Protein AF-A0AAD5TWC6-F1 (afdb_monomer_lite)

pLDDT: mean 79.26, std 13.96, range [40.94, 95.19]

Radius of gyration: 29.67 Å; chains: 1; bounding box: 79×39×82 Å

Secondary structure (DSSP, 8-state):
-EEE--SS-TTSPPEEE--SSSS---GGG-HHHHT--TT-TTHHHHHHHHHHHHHHHHHHHHHHHT--HHHHHHHHHHTTSTT-EEEEEETTEEEEEEE------TTS---HHHHHHHHS----EEEEEEEEETTEEEEEEEEEES--HHHHTT--PPPP-TTS-HHHHHHHHHHHHHHHHHHHHHHHHHHHHHHHHHHHHHHT-SSEEEEEEEE-TTT--EEEEEEEEE---TT--S---PPP--GGGEEEEEEEEE--

Organism: NCBI:txid447962

Structure (mmCIF, N/CA/C/O backbone):
data_AF-A0AAD5TWC6-F1
#
_entry.id   AF-A0AAD5TWC6-F1
#
loop_
_atom_site.group_PDB
_atom_site.id
_atom_site.type_symbol
_atom_site.label_atom_id
_atom_site.label_alt_id
_atom_site.label_comp_id
_atom_site.label_asym_id
_atom_site.label_entity_id
_atom_site.label_seq_id
_atom_site.pdbx_PDB_ins_code
_atom_site.Cartn_x
_atom_site.Cartn_y
_atom_site.Cartn_z
_atom_site.occupancy
_atom_site.B_iso_or_equiv
_atom_site.auth_seq_id
_atom_site.auth_comp_id
_atom_site.auth_asym_id
_atom_site.auth_atom_id
_atom_site.pdbx_PDB_model_num
ATOM 1 N N . VAL A 1 1 ? -20.581 0.605 3.105 1.00 79.19 1 VAL A N 1
ATOM 2 C CA . VAL A 1 1 ? -21.292 1.904 3.106 1.00 79.19 1 VAL A CA 1
ATOM 3 C C . VAL A 1 1 ? -22.059 1.987 1.806 1.00 79.19 1 VAL A C 1
ATOM 5 O O . VAL A 1 1 ? -21.451 1.756 0.769 1.00 79.19 1 VAL A O 1
ATOM 8 N N . HIS A 1 2 ? -23.359 2.248 1.869 1.00 85.19 2 HIS A N 1
ATOM 9 C CA . HIS A 1 2 ? -24.206 2.517 0.707 1.00 85.19 2 HIS A CA 1
ATOM 10 C C . HIS A 1 2 ? -24.504 4.012 0.672 1.00 85.19 2 HIS A C 1
ATOM 12 O O . HIS A 1 2 ? -24.784 4.600 1.717 1.00 85.19 2 HIS A O 1
ATOM 18 N N . VAL A 1 3 ? -24.395 4.612 -0.508 1.00 89.44 3 VAL A N 1
ATOM 19 C CA . VAL A 1 3 ? -24.609 6.044 -0.737 1.00 89.44 3 VAL A CA 1
ATOM 20 C C . VAL A 1 3 ? -25.678 6.165 -1.811 1.00 89.44 3 VAL A C 1
ATOM 22 O O . VAL A 1 3 ? -25.464 5.696 -2.928 1.00 89.44 3 VAL A O 1
ATOM 25 N N . ASN A 1 4 ? -26.808 6.773 -1.470 1.00 90.50 4 ASN A N 1
ATOM 26 C CA . ASN A 1 4 ? -27.926 6.964 -2.382 1.00 90.50 4 ASN A CA 1
ATOM 27 C C . ASN A 1 4 ? -28.100 8.455 -2.652 1.00 90.50 4 ASN A C 1
ATOM 29 O O . ASN A 1 4 ? -28.252 9.242 -1.723 1.00 90.50 4 ASN A O 1
ATOM 33 N N . PHE A 1 5 ? -28.076 8.828 -3.926 1.00 92.00 5 PHE A N 1
ATOM 34 C CA . PHE A 1 5 ? -28.436 10.168 -4.373 1.00 92.00 5 PHE A CA 1
ATOM 35 C C . PHE A 1 5 ? -29.844 10.138 -4.947 1.00 92.00 5 PHE A C 1
ATOM 37 O O . PHE A 1 5 ? -30.212 9.167 -5.614 1.00 92.00 5 PHE A O 1
ATOM 44 N N . ASP A 1 6 ? -30.589 11.215 -4.729 1.00 91.19 6 ASP A N 1
ATOM 45 C CA . ASP A 1 6 ? -31.787 11.476 -5.509 1.00 91.19 6 ASP A CA 1
ATOM 46 C C . ASP A 1 6 ? -31.374 12.077 -6.859 1.00 91.19 6 ASP A C 1
ATOM 48 O O . ASP A 1 6 ? -30.645 13.069 -6.920 1.00 91.19 6 ASP A O 1
ATOM 52 N N . SER A 1 7 ? -31.782 11.435 -7.953 1.00 88.62 7 SER A N 1
ATOM 53 C CA . SER A 1 7 ? -31.475 11.915 -9.301 1.00 88.62 7 SER A CA 1
ATOM 54 C C . SER A 1 7 ? -32.290 13.140 -9.691 1.00 88.62 7 SER A C 1
ATOM 56 O O . SER A 1 7 ? -31.846 13.896 -10.556 1.00 88.62 7 SER A O 1
ATOM 58 N N . ASP A 1 8 ? -33.465 13.313 -9.087 1.00 91.62 8 ASP A N 1
ATOM 59 C CA . ASP A 1 8 ? -34.364 14.422 -9.397 1.00 91.62 8 ASP A CA 1
ATOM 60 C C . ASP A 1 8 ? -33.940 15.706 -8.658 1.00 91.62 8 ASP A C 1
ATOM 62 O O . ASP A 1 8 ? -34.231 16.806 -9.124 1.00 91.62 8 ASP A O 1
ATOM 66 N N . ASP A 1 9 ? -33.151 15.559 -7.587 1.00 91.19 9 ASP A N 1
ATOM 67 C CA . ASP A 1 9 ? -32.768 16.612 -6.644 1.00 91.19 9 ASP A CA 1
ATOM 68 C C . ASP A 1 9 ? -31.244 16.584 -6.323 1.00 91.19 9 ASP A C 1
ATOM 70 O O . ASP A 1 9 ? -30.827 16.392 -5.176 1.00 91.19 9 ASP A O 1
ATOM 74 N N . PRO A 1 10 ? -30.355 16.806 -7.319 1.00 85.69 10 PRO A N 1
ATOM 75 C CA . PRO A 1 10 ? -28.902 16.595 -7.193 1.00 85.69 10 PRO A CA 1
ATOM 76 C C . PRO A 1 10 ? -28.177 17.597 -6.276 1.00 85.69 10 PRO A C 1
ATOM 78 O O . PRO A 1 10 ? -26.993 17.434 -5.974 1.00 85.69 10 PRO A O 1
ATOM 81 N N . GLU A 1 11 ? -28.856 18.666 -5.866 1.00 91.00 11 GLU A N 1
ATOM 82 C CA . GLU A 1 11 ? -28.315 19.690 -4.970 1.00 91.00 11 GLU A CA 1
ATOM 83 C C . GLU A 1 11 ? -28.327 19.274 -3.492 1.00 91.00 11 GLU A C 1
ATOM 85 O O . GLU A 1 11 ? -27.572 19.835 -2.693 1.00 91.00 11 GLU A O 1
ATOM 90 N N . TYR A 1 12 ? -29.126 18.265 -3.137 1.00 91.81 12 TYR A N 1
ATOM 91 C CA . TYR A 1 12 ? -29.253 17.766 -1.773 1.00 91.81 12 TYR A CA 1
ATOM 92 C C . TYR A 1 12 ? -28.161 16.738 -1.420 1.00 91.81 12 TYR A C 1
ATOM 94 O O . TYR A 1 12 ? -27.601 16.080 -2.303 1.00 91.81 12 TYR A O 1
ATOM 102 N N . PRO A 1 13 ? -27.807 16.606 -0.126 1.00 92.69 13 PRO A N 1
ATOM 103 C CA . PRO A 1 13 ? -26.858 15.593 0.319 1.00 92.69 13 PRO A CA 1
ATOM 104 C C . PRO A 1 13 ? -27.379 14.173 0.068 1.00 92.69 13 PRO A C 1
ATOM 106 O O . PRO A 1 13 ? -28.587 13.947 0.129 1.00 92.69 13 PRO A O 1
ATOM 109 N N . PRO A 1 14 ? -26.481 13.195 -0.143 1.00 92.44 14 PRO A N 1
ATOM 110 C CA . PRO A 1 14 ? -26.882 11.805 -0.277 1.00 92.44 14 PRO A CA 1
ATOM 111 C C . PRO A 1 14 ? -27.341 11.211 1.055 1.00 92.44 14 PRO A C 1
ATOM 113 O O . PRO A 1 14 ? -26.823 11.548 2.124 1.00 92.44 14 PRO A O 1
ATOM 116 N N . ASP A 1 15 ? -28.205 10.205 0.967 1.00 90.00 15 ASP A N 1
ATOM 117 C CA . ASP A 1 15 ? -28.469 9.294 2.072 1.00 90.00 15 ASP A CA 1
ATOM 118 C C . ASP A 1 15 ? -27.298 8.321 2.230 1.00 90.00 15 ASP A C 1
ATOM 120 O O . ASP A 1 15 ? -26.914 7.611 1.294 1.00 90.00 15 ASP A O 1
ATOM 124 N N . ILE A 1 16 ? -26.739 8.254 3.440 1.00 87.69 16 ILE A N 1
ATOM 125 C CA . ILE A 1 16 ? -25.606 7.380 3.749 1.00 87.69 16 ILE A CA 1
ATOM 126 C C . ILE A 1 16 ? -26.031 6.306 4.738 1.00 87.69 16 ILE A C 1
ATOM 128 O O . ILE A 1 16 ? -26.322 6.570 5.903 1.00 87.69 16 ILE A O 1
ATOM 132 N N . CYS A 1 17 ? -25.999 5.060 4.278 1.00 83.69 17 CYS A N 1
ATOM 133 C CA . CYS A 1 17 ? -26.273 3.885 5.090 1.00 83.69 17 CYS A CA 1
ATOM 134 C C . CYS A 1 17 ? -24.970 3.139 5.392 1.00 83.69 17 CYS A C 1
ATOM 136 O O . CYS A 1 17 ? -24.297 2.626 4.491 1.00 83.69 17 CYS A O 1
ATOM 138 N N . VAL A 1 18 ? -24.613 3.034 6.674 1.00 78.56 18 VAL A N 1
ATOM 139 C CA . VAL A 1 18 ? -23.471 2.221 7.112 1.00 78.56 18 VAL A CA 1
ATOM 140 C C . VAL A 1 18 ? -23.970 0.930 7.746 1.00 78.56 18 VAL A C 1
ATOM 142 O O . VAL A 1 18 ? -24.769 0.948 8.677 1.00 78.56 18 VAL A O 1
ATOM 145 N N . GLU A 1 19 ? -23.536 -0.207 7.208 1.00 69.75 19 GLU A N 1
ATOM 146 C CA . GLU A 1 19 ? -23.969 -1.518 7.688 1.00 69.75 19 GLU A CA 1
ATOM 147 C C . GLU A 1 19 ? -23.270 -1.911 9.000 1.00 69.75 19 GLU A C 1
ATOM 149 O O . GLU A 1 19 ? -22.072 -1.691 9.149 1.00 69.75 19 GLU A O 1
ATOM 154 N N . LYS A 1 20 ? -24.064 -2.520 9.897 1.00 61.31 20 LYS A N 1
ATOM 155 C CA . LYS A 1 20 ? -23.805 -3.404 11.062 1.00 61.31 20 LYS A CA 1
ATOM 156 C C . LYS A 1 20 ? -22.676 -3.119 12.074 1.00 61.31 20 LYS A C 1
ATOM 158 O O . LYS A 1 20 ? -22.846 -3.550 13.212 1.00 61.31 20 LYS A O 1
ATOM 163 N N . ASP A 1 21 ? -21.623 -2.374 11.753 1.00 61.62 21 ASP A N 1
ATOM 164 C CA . ASP A 1 21 ? -20.410 -2.314 12.589 1.00 61.62 21 ASP A CA 1
ATOM 165 C C . ASP A 1 21 ? -20.088 -0.929 13.178 1.00 61.62 21 ASP A C 1
ATOM 167 O O . ASP A 1 21 ? -19.281 -0.839 14.102 1.00 61.62 21 ASP A O 1
ATOM 171 N N . LEU A 1 22 ? -20.741 0.144 12.717 1.00 63.84 22 LEU A N 1
ATOM 172 C CA . LEU A 1 22 ? -20.675 1.466 13.357 1.00 63.84 22 LEU A CA 1
ATOM 173 C C . LEU A 1 22 ? -21.862 1.618 14.293 1.00 63.84 22 LEU A C 1
ATOM 175 O O . LEU A 1 22 ? -23.006 1.668 13.835 1.00 63.84 22 LEU A O 1
ATOM 179 N N . LYS A 1 23 ? -21.608 1.660 15.607 1.00 61.41 23 LYS A N 1
ATOM 180 C CA . LYS A 1 23 ? -22.705 1.521 16.568 1.00 61.41 23 LYS A CA 1
ATOM 181 C C . LYS A 1 23 ? -23.702 2.667 16.496 1.00 61.41 23 LYS A C 1
ATOM 183 O O . LYS A 1 23 ? -24.870 2.354 16.615 1.00 61.41 23 LYS A O 1
ATOM 188 N N . TYR A 1 24 ? -23.306 3.910 16.225 1.00 59.03 24 TYR A N 1
ATOM 189 C CA . TYR A 1 24 ? -24.205 5.006 15.832 1.00 59.03 24 TYR A CA 1
ATOM 190 C C . TYR A 1 24 ? -23.363 6.151 15.243 1.00 59.03 24 TYR A C 1
ATOM 192 O O . TYR A 1 24 ? -22.521 6.713 15.939 1.00 59.03 24 TYR A O 1
ATOM 200 N N . LEU A 1 25 ? -23.599 6.538 13.986 1.00 69.94 25 LEU A N 1
ATOM 201 C CA . LEU 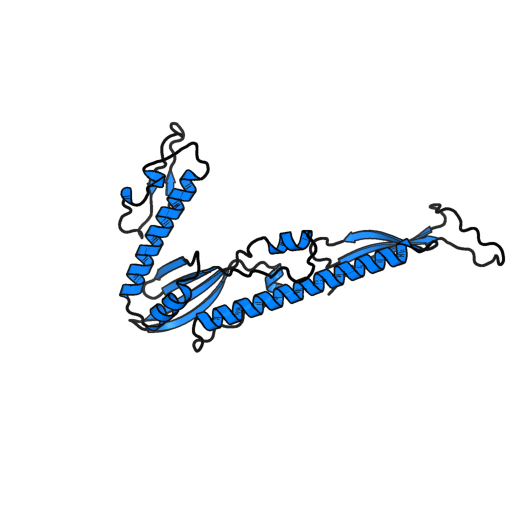A 1 25 ? -23.034 7.768 13.417 1.00 69.94 25 LEU A CA 1
ATOM 202 C C . LEU A 1 25 ? -23.924 8.953 13.806 1.00 69.94 25 LEU A C 1
ATOM 204 O O . LEU A 1 25 ? -25.079 9.029 13.397 1.00 69.94 25 LEU A O 1
ATOM 208 N N . ASN A 1 26 ? -23.395 9.879 14.606 1.00 75.81 26 ASN A N 1
ATOM 209 C CA . ASN A 1 26 ? -24.067 11.148 14.871 1.00 75.81 26 ASN A CA 1
ATOM 210 C C . ASN A 1 26 ? -23.754 12.128 13.734 1.00 75.81 26 ASN A C 1
ATOM 212 O O . ASN A 1 26 ? -22.582 12.354 13.438 1.00 75.81 26 ASN A O 1
ATOM 216 N N . ILE A 1 27 ? -24.780 12.744 13.141 1.00 77.88 27 ILE A N 1
ATOM 217 C CA . ILE A 1 27 ? -24.625 13.738 12.068 1.00 77.88 27 ILE A CA 1
ATOM 218 C C . ILE A 1 27 ? -23.754 14.935 12.481 1.00 77.88 27 ILE A C 1
ATOM 220 O O . ILE A 1 27 ? -23.077 15.519 11.645 1.00 77.88 27 ILE A O 1
ATOM 224 N N . LEU A 1 28 ? -23.693 15.261 13.777 1.00 83.69 28 LEU A N 1
ATOM 225 C CA . LEU A 1 28 ? -22.802 16.303 14.304 1.00 83.69 28 LEU A CA 1
ATOM 226 C C . LEU A 1 28 ? -21.313 15.972 14.122 1.00 83.69 28 LEU A C 1
ATOM 228 O O . LEU A 1 28 ? -20.487 16.879 14.111 1.00 83.69 28 LEU A O 1
ATOM 232 N N . ASN A 1 29 ? -20.975 14.690 13.967 1.00 83.38 29 ASN A N 1
ATOM 233 C CA . ASN A 1 29 ? -19.616 14.240 13.676 1.00 83.38 29 ASN A CA 1
ATOM 234 C C . ASN A 1 29 ? -19.312 14.244 12.167 1.00 83.38 29 ASN A C 1
ATOM 236 O O . ASN A 1 29 ? -18.191 13.921 11.789 1.00 83.38 29 ASN A O 1
ATOM 240 N N . LEU A 1 30 ? -20.291 14.592 11.322 1.00 89.81 30 LEU A N 1
ATOM 241 C CA . LEU A 1 30 ? -20.184 14.627 9.862 1.00 89.81 30 LEU A CA 1
ATOM 242 C C . LEU A 1 30 ? -20.414 16.056 9.336 1.00 89.81 30 LEU A C 1
ATOM 244 O O . LEU A 1 30 ? -21.425 16.320 8.674 1.00 89.81 30 LEU A O 1
ATOM 248 N N . PRO A 1 31 ? -19.530 17.022 9.652 1.00 92.94 31 PRO A N 1
ATOM 249 C CA . PRO A 1 31 ? -19.721 18.412 9.254 1.00 92.94 31 PRO A CA 1
ATOM 250 C C . PRO A 1 31 ? -19.802 18.583 7.734 1.00 92.94 31 PRO A C 1
ATOM 252 O O . PRO A 1 31 ? -20.541 19.455 7.280 1.00 92.94 31 PRO A O 1
ATOM 255 N N . SER A 1 32 ? -19.123 17.745 6.942 1.00 92.94 32 SER A N 1
ATOM 256 C CA . SER A 1 32 ? -19.222 17.809 5.478 1.00 92.94 32 SER A CA 1
ATOM 257 C C . SER A 1 32 ? -20.592 17.377 4.946 1.00 92.94 32 SER A C 1
ATOM 259 O O . SER A 1 32 ? -20.976 17.794 3.857 1.00 92.94 32 SER A O 1
ATOM 261 N N . LEU A 1 33 ? -21.338 16.564 5.702 1.00 91.88 33 LEU A N 1
ATOM 262 C CA . LEU A 1 33 ? -22.713 16.189 5.366 1.00 91.88 33 LEU A CA 1
ATOM 263 C C . LEU A 1 33 ? -23.706 17.242 5.877 1.00 91.88 33 LEU A C 1
ATOM 265 O O . LEU A 1 33 ? -24.668 17.565 5.189 1.00 91.88 33 LEU A O 1
ATOM 269 N N . LEU A 1 34 ? -23.455 17.804 7.066 1.00 91.94 34 LEU A N 1
ATOM 270 C CA . LEU A 1 34 ? -24.285 18.852 7.668 1.00 91.94 34 LEU A CA 1
ATOM 271 C C . LEU A 1 34 ? -24.256 20.158 6.858 1.00 91.94 34 LEU A C 1
ATOM 273 O O . LEU A 1 34 ? -25.284 20.813 6.703 1.00 91.94 34 LEU A O 1
ATOM 277 N N . TYR A 1 35 ? -23.082 20.529 6.347 1.00 93.12 35 TYR A N 1
ATOM 278 C CA . TYR A 1 35 ? -22.864 21.705 5.504 1.00 93.12 35 TYR A CA 1
ATOM 279 C C . TYR A 1 35 ? -22.569 21.277 4.066 1.00 93.12 35 TYR A C 1
ATOM 281 O O . TYR A 1 35 ? -21.547 21.654 3.490 1.00 93.12 35 TYR A O 1
ATOM 289 N N . TRP A 1 36 ? -23.447 20.435 3.522 1.00 94.19 36 TRP A N 1
ATOM 290 C CA . TRP A 1 36 ? -23.306 19.907 2.173 1.00 94.19 36 TRP A CA 1
ATOM 291 C C . TRP A 1 36 ? -23.199 21.028 1.134 1.00 94.19 36 TRP A C 1
ATOM 293 O O . TRP A 1 36 ? -24.008 21.955 1.113 1.00 94.19 36 TRP A O 1
ATOM 303 N N . ASP A 1 37 ? -22.197 20.917 0.264 1.00 93.81 37 ASP A N 1
ATOM 304 C CA . ASP A 1 37 ? -21.974 21.820 -0.863 1.00 93.81 37 ASP A CA 1
ATOM 305 C C . ASP A 1 37 ? -21.899 20.998 -2.149 1.00 93.81 37 ASP A C 1
ATOM 307 O O . ASP A 1 37 ? -20.867 20.400 -2.464 1.00 93.81 37 ASP A O 1
ATOM 311 N N . SER A 1 38 ? -23.002 20.980 -2.894 1.00 92.00 38 SER A N 1
ATOM 312 C CA . SER A 1 38 ? -23.127 20.257 -4.162 1.00 92.00 38 SER A CA 1
ATOM 313 C C . SER A 1 38 ? -22.196 20.785 -5.260 1.00 92.00 38 SER A C 1
ATOM 315 O O . SER A 1 38 ? -21.880 20.052 -6.196 1.00 92.00 38 SER A O 1
ATOM 317 N N . ASN A 1 39 ? -21.685 22.016 -5.137 1.00 93.12 39 ASN A N 1
ATOM 318 C CA . ASN A 1 39 ? -20.715 22.569 -6.087 1.00 93.12 39 ASN A CA 1
ATOM 319 C C . ASN A 1 39 ? -19.284 22.091 -5.811 1.00 93.12 39 ASN A C 1
ATOM 321 O O . ASN A 1 39 ? -18.394 22.253 -6.651 1.00 93.12 39 ASN A O 1
ATOM 325 N N . ASN A 1 40 ? -19.033 21.502 -4.640 1.00 92.50 40 ASN A N 1
ATOM 326 C CA . ASN A 1 40 ? -17.730 20.969 -4.288 1.00 92.50 40 ASN A CA 1
ATOM 327 C C . ASN A 1 40 ? -17.590 19.529 -4.785 1.00 92.50 40 ASN A C 1
ATOM 329 O O . ASN A 1 40 ? -18.135 18.595 -4.200 1.00 92.50 40 ASN A O 1
ATOM 333 N N . THR A 1 41 ? -16.755 19.322 -5.804 1.00 92.00 41 THR A N 1
ATOM 334 C CA . THR A 1 41 ? -16.501 17.993 -6.391 1.00 92.00 41 THR A CA 1
ATOM 335 C C . THR A 1 41 ? -15.961 16.968 -5.391 1.00 92.00 41 THR A C 1
ATOM 337 O O . THR A 1 41 ? -16.046 15.768 -5.633 1.00 92.00 41 THR A O 1
ATOM 340 N N . ASN A 1 42 ? -15.417 17.421 -4.257 1.00 93.50 42 ASN A N 1
ATOM 341 C CA . ASN A 1 42 ? -14.876 16.564 -3.207 1.00 93.50 42 ASN A CA 1
ATOM 342 C C . ASN A 1 42 ? -15.833 16.383 -2.017 1.00 93.50 42 ASN A C 1
ATOM 344 O O . ASN A 1 42 ? -15.447 15.715 -1.057 1.00 93.50 42 ASN A O 1
ATOM 348 N N . ALA A 1 43 ? -17.050 16.943 -2.042 1.00 91.81 43 ALA A N 1
ATOM 349 C CA . ALA A 1 43 ? -17.990 16.902 -0.915 1.00 91.81 43 ALA A CA 1
ATOM 350 C C . ALA A 1 43 ? -18.225 15.475 -0.399 1.00 91.81 43 ALA A C 1
ATOM 352 O O . ALA A 1 43 ? -17.991 15.200 0.777 1.00 91.81 43 ALA A O 1
ATOM 353 N N . LEU A 1 44 ? -18.562 14.538 -1.293 1.00 92.56 44 LEU A N 1
ATOM 354 C CA . LEU A 1 44 ? -18.774 13.138 -0.920 1.00 92.56 44 LEU A CA 1
ATOM 355 C C . LEU A 1 44 ? -17.517 12.505 -0.309 1.00 92.56 44 LEU A C 1
ATOM 357 O O . LEU A 1 44 ? -17.602 11.837 0.718 1.00 92.56 44 LEU A O 1
ATOM 361 N N . SER A 1 45 ? -16.344 12.725 -0.914 1.00 92.81 45 SER A N 1
ATOM 362 C CA . SER A 1 45 ? -15.092 12.155 -0.401 1.00 92.81 45 SER A CA 1
ATOM 363 C C . SER A 1 45 ? -14.798 12.611 1.028 1.00 92.81 45 SER A C 1
ATOM 365 O O . SER A 1 45 ? -14.438 11.783 1.858 1.00 92.81 45 SER A O 1
ATOM 367 N N . LYS A 1 46 ? -15.035 13.890 1.348 1.00 93.31 46 LYS A N 1
ATOM 368 C CA . LYS A 1 46 ? -14.859 14.419 2.705 1.00 93.31 46 LYS A CA 1
ATOM 369 C C . LYS A 1 46 ? -15.777 13.726 3.705 1.00 93.31 46 LYS A C 1
ATOM 371 O O . LYS A 1 46 ? -15.297 13.292 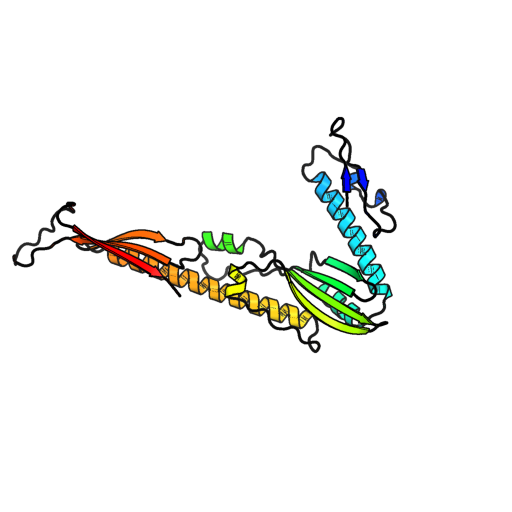4.745 1.00 93.31 46 LYS A O 1
ATOM 376 N N . VAL A 1 47 ? -17.055 13.542 3.362 1.00 92.44 47 VAL A N 1
ATOM 377 C CA . VAL A 1 47 ? -17.998 12.807 4.221 1.00 92.44 47 VAL A CA 1
ATOM 378 C C . VAL A 1 47 ? -17.531 11.368 4.452 1.00 92.44 47 VAL A C 1
ATOM 380 O O . VAL A 1 47 ? -17.548 10.877 5.578 1.00 92.44 47 VAL A O 1
ATOM 383 N N . LEU A 1 48 ? -17.070 10.680 3.405 1.00 91.19 48 LEU A N 1
ATOM 384 C CA . LEU A 1 48 ? -16.562 9.312 3.533 1.00 91.19 48 LEU A CA 1
ATOM 385 C C . LEU A 1 48 ? -15.280 9.237 4.379 1.00 91.19 48 LEU A C 1
ATOM 387 O O . LEU A 1 48 ? -15.123 8.282 5.141 1.00 91.19 48 LEU A O 1
ATOM 391 N N . PHE A 1 49 ? -14.391 10.232 4.291 1.00 90.31 49 PHE A N 1
ATOM 392 C CA . PHE A 1 49 ? -13.216 10.331 5.161 1.00 90.31 49 PHE A CA 1
ATOM 393 C C . PHE A 1 49 ? -13.602 10.580 6.622 1.00 90.31 49 PHE A C 1
ATOM 395 O O . PHE A 1 49 ? -13.076 9.904 7.498 1.00 90.31 49 PHE A O 1
ATOM 402 N N . GLU A 1 50 ? -14.575 11.451 6.892 1.00 90.81 50 GLU A N 1
ATOM 403 C CA . GLU A 1 50 ? -15.097 11.666 8.250 1.00 90.81 50 GLU A CA 1
ATOM 404 C C . GLU A 1 50 ? -15.685 10.371 8.836 1.00 90.81 50 GLU A C 1
ATOM 406 O O . GLU A 1 50 ? -15.374 9.996 9.967 1.00 90.81 50 GLU A O 1
ATOM 411 N N . ILE A 1 51 ? -16.477 9.630 8.051 1.00 89.44 51 ILE A N 1
ATOM 412 C CA . ILE A 1 51 ? -17.016 8.320 8.457 1.00 89.44 51 ILE A CA 1
ATOM 413 C C . ILE A 1 51 ? -15.885 7.328 8.750 1.00 89.44 51 ILE A C 1
ATOM 415 O O . ILE A 1 51 ? -15.938 6.613 9.755 1.00 89.44 51 ILE A O 1
ATOM 419 N N . LYS A 1 52 ? -14.863 7.280 7.887 1.00 87.38 52 LYS A N 1
ATOM 420 C CA . LYS A 1 52 ? -13.679 6.435 8.075 1.00 87.38 52 LYS A CA 1
ATOM 421 C C . LYS A 1 52 ? -12.956 6.787 9.376 1.00 87.38 52 LYS A C 1
ATOM 423 O O . LYS A 1 52 ? -12.634 5.878 10.136 1.00 87.38 52 LYS A O 1
ATOM 428 N N . ASP A 1 53 ? -12.742 8.067 9.661 1.00 86.88 53 ASP A N 1
ATOM 429 C CA . ASP A 1 53 ? -12.050 8.522 10.870 1.00 86.88 53 ASP A CA 1
ATOM 430 C C . ASP A 1 53 ? -12.827 8.160 12.140 1.00 86.88 53 A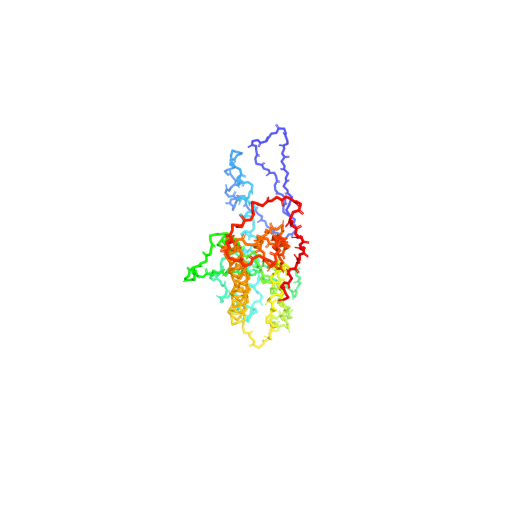SP A C 1
ATOM 432 O O . ASP A 1 53 ? -12.241 7.692 13.119 1.00 86.88 53 ASP A O 1
ATOM 436 N N . ILE A 1 54 ? -14.156 8.300 12.120 1.00 88.19 54 ILE A N 1
ATOM 437 C CA . ILE A 1 54 ? -15.019 7.881 13.233 1.00 88.19 54 ILE A CA 1
ATOM 438 C C . ILE A 1 54 ? -14.906 6.373 13.456 1.00 88.19 54 ILE A C 1
ATOM 440 O O . ILE A 1 54 ? -14.663 5.939 14.584 1.00 88.19 54 ILE A O 1
ATOM 444 N N . PHE A 1 55 ? -15.028 5.575 12.391 1.00 86.88 55 PHE A N 1
ATOM 445 C CA . PHE A 1 55 ? -14.841 4.126 12.466 1.00 86.88 55 PHE A CA 1
ATOM 446 C C . PHE A 1 55 ? -13.480 3.779 13.062 1.00 86.88 55 PHE A C 1
ATOM 448 O O . PHE A 1 55 ? -13.389 2.981 13.993 1.00 86.88 55 PHE A O 1
ATOM 455 N N . MET A 1 56 ? -12.430 4.444 12.590 1.00 86.81 56 MET A N 1
ATOM 456 C CA . MET A 1 56 ? -11.076 4.238 13.069 1.00 86.81 56 MET A CA 1
ATOM 457 C C . MET A 1 56 ? -10.915 4.522 14.565 1.00 86.81 56 MET A C 1
ATOM 459 O O . MET A 1 56 ? -10.278 3.750 15.287 1.00 86.81 56 MET A O 1
ATOM 463 N N . GLN A 1 57 ? -11.534 5.592 15.060 1.00 87.62 57 GLN A N 1
ATOM 464 C CA . GLN A 1 57 ? -11.535 5.918 16.484 1.00 87.62 57 GLN A CA 1
ATOM 465 C C . GLN A 1 57 ? -12.291 4.879 17.322 1.00 87.62 57 GLN A C 1
ATOM 467 O O . GLN A 1 57 ? -11.845 4.546 18.423 1.00 87.62 57 GLN A O 1
ATOM 472 N N . GLU A 1 58 ? -13.422 4.361 16.837 1.00 87.50 58 GLU A N 1
ATOM 473 C CA . GLU A 1 58 ? -14.166 3.298 17.526 1.00 87.50 58 GLU A CA 1
ATOM 474 C C . GLU A 1 58 ? -13.360 1.995 17.592 1.00 87.50 58 GLU A C 1
ATOM 476 O O . GLU A 1 58 ? -13.264 1.391 18.664 1.00 87.50 58 GLU A O 1
ATOM 481 N N . GLN A 1 59 ? -12.713 1.610 16.487 1.00 88.25 59 GLN A N 1
ATOM 482 C CA . GLN A 1 59 ? -11.824 0.447 16.431 1.00 88.25 59 GLN A CA 1
ATOM 483 C C . GLN A 1 59 ? -10.676 0.574 17.434 1.00 88.25 59 GLN A C 1
ATOM 485 O O . GLN A 1 59 ? -10.426 -0.348 18.210 1.00 88.25 59 GLN A O 1
ATOM 490 N N . MET A 1 60 ? -10.025 1.739 17.490 1.00 88.56 60 MET A N 1
ATOM 491 C CA . MET A 1 60 ? -8.947 1.990 18.445 1.00 88.56 60 MET A CA 1
ATOM 492 C C . MET A 1 60 ? -9.418 1.906 19.896 1.00 88.56 60 MET A C 1
ATOM 494 O O . MET A 1 60 ? -8.781 1.228 20.700 1.00 88.56 60 MET A O 1
ATOM 498 N N . LYS A 1 61 ? -10.561 2.517 20.235 1.00 88.62 61 LYS A N 1
ATOM 499 C CA . LYS A 1 61 ? -11.145 2.417 21.585 1.00 88.62 61 LYS A CA 1
ATOM 500 C C . LYS A 1 61 ? -11.427 0.966 21.970 1.00 88.62 61 LYS A C 1
ATOM 502 O O . LYS A 1 61 ? -11.112 0.557 23.088 1.00 88.62 61 LYS A O 1
ATOM 507 N N . PHE A 1 62 ? -12.002 0.190 21.052 1.00 88.75 62 PHE A N 1
ATOM 508 C CA . PHE A 1 62 ? -12.279 -1.222 21.281 1.00 88.75 62 PHE A CA 1
ATOM 509 C C . PHE A 1 62 ? -10.987 -2.020 21.494 1.00 88.75 62 PHE A C 1
ATOM 511 O O . PHE A 1 62 ? -10.866 -2.731 22.489 1.00 88.75 62 PHE A O 1
ATOM 518 N N . ILE A 1 63 ? -9.990 -1.856 20.625 1.00 90.56 63 ILE A N 1
ATOM 519 C CA . ILE A 1 63 ? -8.709 -2.568 20.713 1.00 90.56 63 ILE A CA 1
ATOM 520 C C . ILE A 1 63 ? -7.954 -2.215 21.997 1.00 90.56 63 ILE A C 1
ATOM 522 O O . ILE A 1 63 ? -7.408 -3.103 22.651 1.00 90.56 63 ILE A O 1
ATOM 526 N N . SER A 1 64 ? -7.963 -0.945 22.409 1.00 89.50 64 SER A N 1
ATOM 527 C CA . SER A 1 64 ? -7.408 -0.529 23.700 1.00 89.50 64 SER A CA 1
ATOM 528 C C . SER A 1 64 ? -8.102 -1.206 24.883 1.00 89.50 64 SER A C 1
ATOM 530 O O . SER A 1 64 ? -7.433 -1.547 25.854 1.00 89.50 64 SER A O 1
ATOM 532 N N . SER A 1 65 ? -9.408 -1.484 24.795 1.00 90.50 65 SER A N 1
ATOM 533 C CA . SER A 1 65 ? -10.143 -2.186 25.859 1.00 90.50 65 SER A CA 1
ATOM 534 C C . SER A 1 65 ? -9.782 -3.672 26.008 1.00 90.50 65 SER A C 1
ATOM 536 O O . SER A 1 65 ? -10.015 -4.244 27.072 1.00 90.50 65 SER A O 1
ATOM 538 N N . LEU A 1 66 ? -9.164 -4.288 24.989 1.00 90.31 66 LEU A N 1
ATOM 539 C CA . LEU A 1 66 ? -8.704 -5.683 25.042 1.00 90.31 66 LEU A CA 1
ATOM 540 C C . LEU A 1 66 ? -7.484 -5.879 25.961 1.00 90.31 66 LEU A C 1
ATOM 542 O O . LEU A 1 66 ? -7.152 -7.010 26.295 1.00 90.31 66 LEU A O 1
ATOM 546 N N . ASN A 1 67 ? -6.810 -4.797 26.377 1.00 89.19 67 ASN A N 1
ATOM 547 C CA . ASN A 1 67 ? -5.668 -4.823 27.305 1.00 89.19 67 ASN A CA 1
ATOM 548 C C . ASN A 1 67 ? -4.515 -5.767 26.893 1.00 89.19 67 ASN A C 1
ATOM 550 O O . ASN A 1 67 ? -3.825 -6.333 27.740 1.00 89.19 67 ASN A O 1
ATOM 554 N N . ILE A 1 68 ? -4.273 -5.919 25.588 1.00 91.94 68 ILE A N 1
ATOM 555 C CA . ILE A 1 68 ? -3.165 -6.720 25.048 1.00 91.94 68 ILE A CA 1
ATOM 556 C C . ILE A 1 68 ? -1.890 -5.864 25.016 1.00 91.94 68 ILE A C 1
ATOM 558 O O . ILE A 1 68 ? -1.687 -5.078 24.088 1.00 91.94 68 ILE A O 1
ATOM 562 N N . SER A 1 69 ? -1.019 -6.008 26.017 1.00 90.38 69 SER A N 1
ATOM 563 C CA . SER A 1 69 ? 0.146 -5.125 26.216 1.00 90.38 69 SER A CA 1
ATOM 564 C C . SER A 1 69 ? 1.099 -5.047 25.020 1.00 90.38 69 SER A C 1
ATOM 566 O O . SER A 1 69 ? 1.545 -3.957 24.672 1.00 90.38 69 SER A O 1
ATOM 568 N N . SER A 1 70 ? 1.402 -6.175 24.369 1.00 88.56 70 SER A N 1
ATOM 569 C CA . SER A 1 70 ? 2.315 -6.198 23.215 1.00 88.56 70 SER A CA 1
ATOM 570 C C . SER A 1 70 ? 1.747 -5.443 22.013 1.00 88.56 70 SER A C 1
ATOM 572 O O . SER A 1 70 ? 2.470 -4.716 21.343 1.00 88.56 70 SER A O 1
ATOM 574 N N . LEU A 1 71 ? 0.435 -5.542 21.787 1.00 91.56 71 LEU A N 1
ATOM 575 C CA . LEU A 1 71 ? -0.241 -4.790 20.736 1.00 91.56 71 LEU A CA 1
ATOM 576 C C . LEU A 1 71 ? -0.271 -3.291 21.049 1.00 91.56 71 LEU A C 1
ATOM 578 O O . LEU A 1 71 ? -0.025 -2.483 20.162 1.00 91.56 71 LEU A O 1
ATOM 582 N N . GLN A 1 72 ? -0.543 -2.903 22.300 1.00 91.44 72 GLN A N 1
ATOM 583 C CA . GLN A 1 72 ? -0.515 -1.487 22.693 1.00 91.44 72 GLN A CA 1
ATOM 584 C C . GLN A 1 72 ? 0.884 -0.882 22.535 1.00 91.44 72 GLN A C 1
ATOM 586 O O . GLN A 1 72 ? 1.009 0.273 22.128 1.00 91.44 72 GLN A O 1
ATOM 591 N N . PHE A 1 73 ? 1.931 -1.666 22.806 1.00 90.81 73 PHE A N 1
ATOM 592 C CA . PHE A 1 73 ? 3.306 -1.261 22.543 1.00 90.81 73 PHE A CA 1
ATOM 593 C C . PHE A 1 73 ? 3.533 -0.993 21.049 1.00 90.81 73 PHE A C 1
ATOM 595 O O . PHE A 1 73 ? 3.921 0.120 20.695 1.00 90.81 73 PHE A O 1
ATOM 602 N N . ASP A 1 74 ? 3.208 -1.946 20.171 1.00 91.38 74 ASP A N 1
ATOM 603 C CA . ASP A 1 74 ? 3.368 -1.772 18.720 1.00 91.38 74 ASP A CA 1
ATOM 604 C C . ASP A 1 74 ? 2.557 -0.576 18.189 1.00 91.38 74 ASP A C 1
ATOM 606 O O . ASP A 1 74 ? 3.084 0.251 17.443 1.00 91.38 74 ASP A O 1
ATOM 610 N N . LEU A 1 75 ? 1.304 -0.422 18.634 1.00 91.38 75 LEU A N 1
ATOM 611 C CA . LEU A 1 75 ? 0.439 0.708 18.275 1.00 91.38 75 LEU A CA 1
ATOM 612 C C . LEU A 1 75 ? 1.031 2.055 18.702 1.00 91.38 75 LEU A C 1
ATOM 614 O O . LEU A 1 75 ? 0.983 3.022 17.942 1.00 91.38 75 LEU A O 1
ATOM 618 N N . SER A 1 76 ? 1.618 2.124 19.900 1.00 91.19 76 SER A N 1
ATOM 619 C CA . SER A 1 76 ? 2.275 3.343 20.379 1.00 91.19 76 SER A CA 1
ATOM 620 C C . SER A 1 76 ? 3.471 3.726 19.505 1.00 91.19 76 SER A C 1
ATOM 622 O O . SER A 1 76 ? 3.659 4.910 19.215 1.00 91.19 76 SER A O 1
ATOM 624 N N . MET A 1 77 ? 4.214 2.734 19.003 1.00 89.12 77 MET A N 1
ATOM 625 C CA . MET A 1 77 ? 5.387 2.949 18.157 1.00 89.12 77 MET A CA 1
ATOM 626 C C . MET A 1 77 ? 5.017 3.440 16.761 1.00 89.12 77 MET A C 1
ATOM 628 O O . MET A 1 77 ? 5.733 4.270 16.212 1.00 89.12 77 MET A O 1
ATOM 632 N N . ILE A 1 78 ? 3.885 3.007 16.203 1.00 89.25 78 ILE A N 1
ATOM 633 C CA . ILE A 1 78 ? 3.432 3.442 14.870 1.00 89.25 78 ILE A CA 1
ATOM 634 C C . ILE A 1 78 ? 2.474 4.642 14.900 1.00 89.25 78 ILE A C 1
ATOM 636 O O . ILE A 1 78 ? 2.074 5.121 13.844 1.00 89.25 78 ILE A O 1
ATOM 640 N N . SER A 1 79 ? 2.129 5.168 16.080 1.00 87.19 79 SER A N 1
ATOM 641 C CA . SER A 1 79 ? 1.139 6.250 16.250 1.00 87.19 79 SER A CA 1
ATOM 642 C C . SER A 1 79 ? 1.471 7.561 15.522 1.00 87.19 79 SER A C 1
ATOM 644 O O . SER A 1 79 ? 0.575 8.338 15.205 1.00 87.19 79 SER A O 1
ATOM 646 N N . HIS A 1 80 ? 2.752 7.814 15.250 1.00 85.62 80 HIS A N 1
ATOM 647 C CA . HIS A 1 80 ? 3.220 8.999 14.530 1.00 85.62 80 HIS A CA 1
ATOM 648 C C . HIS A 1 80 ? 3.085 8.870 13.003 1.00 85.62 80 HIS A C 1
ATOM 650 O O . HIS A 1 80 ? 3.269 9.856 12.286 1.00 85.62 80 HIS A O 1
ATOM 656 N N . ARG A 1 81 ? 2.798 7.666 12.487 1.00 84.88 81 ARG A N 1
ATOM 657 C CA . ARG A 1 81 ? 2.620 7.429 11.053 1.00 84.88 81 ARG A CA 1
ATOM 658 C C . ARG A 1 81 ? 1.229 7.884 10.613 1.00 84.88 81 ARG A C 1
ATOM 660 O O . ARG A 1 81 ? 0.226 7.593 11.259 1.00 84.88 81 ARG A O 1
ATOM 667 N N . GLN A 1 82 ? 1.172 8.587 9.487 1.00 83.38 82 GLN A N 1
ATOM 668 C CA . GLN A 1 82 ? -0.088 9.030 8.891 1.00 83.38 82 GLN A CA 1
ATOM 669 C C . GLN A 1 82 ? -0.787 7.872 8.171 1.00 83.38 82 GLN A C 1
ATOM 671 O O . GLN A 1 82 ? -0.126 6.977 7.649 1.00 83.38 82 GLN A O 1
ATOM 676 N N . ASN A 1 83 ? -2.120 7.923 8.106 1.00 84.62 83 ASN A N 1
ATOM 677 C CA . ASN A 1 83 ? -2.955 7.002 7.324 1.00 84.62 83 ASN A CA 1
ATOM 678 C C . ASN A 1 83 ? -2.831 5.511 7.705 1.00 84.62 83 ASN A C 1
ATOM 680 O O . ASN A 1 83 ? -3.112 4.645 6.880 1.00 84.62 83 ASN A O 1
ATOM 684 N N . VAL A 1 84 ? -2.435 5.196 8.944 1.00 89.19 84 VAL A N 1
ATOM 685 C CA . VAL A 1 84 ? -2.515 3.826 9.472 1.00 89.19 84 VAL A CA 1
ATOM 686 C C . VAL A 1 84 ? -3.985 3.455 9.672 1.00 89.19 84 VAL A C 1
ATOM 688 O O . VAL A 1 84 ? -4.726 4.171 10.344 1.00 89.19 84 VAL A O 1
ATOM 691 N N . GLU A 1 85 ? -4.406 2.327 9.107 1.00 91.25 85 GLU A N 1
ATOM 692 C CA . GLU A 1 85 ? -5.771 1.813 9.247 1.00 91.25 85 GLU A CA 1
ATOM 693 C C . GLU A 1 85 ? -5.769 0.569 10.129 1.00 91.25 85 GLU A C 1
ATOM 695 O O . GLU A 1 85 ? -4.885 -0.280 10.028 1.00 91.25 85 GLU A O 1
ATOM 700 N N . ILE A 1 86 ? -6.757 0.451 11.009 1.00 91.94 86 ILE A N 1
ATOM 701 C CA . ILE A 1 86 ? -6.824 -0.602 12.021 1.00 91.94 86 ILE A CA 1
ATOM 702 C C . ILE A 1 86 ? -8.253 -1.124 12.082 1.00 91.94 86 ILE A C 1
ATOM 704 O O . ILE A 1 86 ? -9.208 -0.359 12.172 1.00 91.94 86 ILE A O 1
ATOM 708 N N . ALA A 1 87 ? -8.411 -2.439 12.046 1.00 90.00 87 ALA A N 1
ATOM 709 C CA . ALA A 1 87 ? -9.722 -3.059 12.109 1.00 90.00 87 ALA A CA 1
ATOM 710 C C . ALA A 1 87 ? -9.686 -4.347 12.925 1.00 90.00 87 ALA A C 1
ATOM 712 O O . ALA A 1 87 ? -8.905 -5.261 12.660 1.00 90.00 87 ALA A O 1
ATOM 713 N N . PHE A 1 88 ? -10.594 -4.450 13.884 1.00 89.88 88 PHE A N 1
ATOM 714 C CA . PHE A 1 88 ? -10.981 -5.701 14.506 1.00 89.88 88 PHE A CA 1
ATOM 715 C C . PHE A 1 88 ? -12.002 -6.406 13.602 1.00 89.88 88 PHE A C 1
ATOM 717 O O . PHE A 1 88 ? -13.110 -5.912 13.411 1.00 89.88 88 PHE A O 1
ATOM 724 N N . GLN A 1 89 ? -11.630 -7.545 13.010 1.00 82.19 89 GLN A N 1
ATOM 725 C CA . GLN A 1 89 ? -12.483 -8.243 12.031 1.00 82.19 89 GLN A CA 1
ATOM 726 C C . GLN A 1 89 ? -13.181 -9.489 12.578 1.00 82.19 89 GLN A C 1
ATOM 728 O O . GLN A 1 89 ? -14.262 -9.855 12.120 1.00 82.19 89 GLN A O 1
ATOM 733 N N . LYS A 1 90 ? -12.536 -10.208 13.496 1.00 80.62 90 LYS A N 1
ATOM 734 C CA . LYS A 1 90 ? -13.034 -11.467 14.071 1.00 80.62 90 LYS A CA 1
ATOM 735 C C . LYS A 1 90 ? -12.706 -11.484 15.560 1.00 80.62 90 LYS A C 1
ATOM 737 O O . LYS A 1 90 ? -11.793 -10.759 15.947 1.00 80.62 90 LYS A O 1
ATOM 742 N N . PRO A 1 91 ? -13.354 -12.346 16.372 1.00 83.31 91 PRO A N 1
ATOM 743 C CA . PRO A 1 91 ? -13.154 -12.405 17.825 1.00 83.31 91 PRO A CA 1
ATOM 744 C C . PRO A 1 91 ? -11.691 -12.429 18.292 1.00 83.31 91 PRO A C 1
ATOM 746 O O . PRO A 1 91 ? -11.402 -12.040 19.414 1.00 83.31 91 PRO A O 1
ATOM 749 N N . ASN A 1 92 ? -10.787 -12.884 17.427 1.00 91.56 92 ASN A N 1
ATOM 750 C CA . ASN A 1 92 ? -9.374 -13.109 17.679 1.00 91.56 92 ASN A CA 1
ATOM 751 C C . ASN A 1 92 ? -8.443 -12.509 16.605 1.00 91.56 92 ASN A C 1
ATOM 753 O O . ASN A 1 92 ? -7.298 -12.947 16.497 1.00 91.56 92 ASN A O 1
ATOM 757 N N . LEU A 1 93 ? -8.918 -11.574 15.770 1.00 93.81 93 LEU A N 1
ATOM 758 C CA . LEU A 1 93 ? -8.138 -11.027 14.654 1.00 93.81 93 LEU A CA 1
ATOM 759 C C . LEU A 1 93 ? -8.202 -9.504 14.601 1.00 93.81 93 LEU A C 1
ATOM 761 O O . LEU A 1 93 ? -9.271 -8.923 14.389 1.00 93.81 93 LEU A O 1
ATOM 765 N N . ILE A 1 94 ? -7.025 -8.890 14.685 1.00 94.62 94 ILE A N 1
ATOM 766 C CA . ILE A 1 94 ? -6.814 -7.463 14.448 1.00 94.62 94 ILE A CA 1
ATOM 767 C C . ILE A 1 94 ? -5.939 -7.303 13.212 1.00 94.62 94 ILE A C 1
ATOM 769 O O . ILE A 1 94 ? -4.915 -7.969 13.064 1.00 94.62 94 ILE A O 1
ATOM 773 N N . LEU A 1 95 ? -6.366 -6.422 12.320 1.00 95.00 95 LEU A N 1
ATOM 774 C CA . LEU A 1 95 ? -5.646 -6.033 11.122 1.00 95.00 95 LEU A CA 1
ATOM 775 C C . LEU A 1 95 ? -5.114 -4.618 11.296 1.00 95.00 95 LEU A C 1
ATOM 777 O O . LEU A 1 95 ? -5.861 -3.736 11.712 1.00 95.00 95 LEU A O 1
ATOM 781 N N . ILE A 1 96 ? -3.854 -4.405 10.935 1.00 94.75 96 ILE A N 1
ATOM 782 C CA . ILE A 1 96 ? -3.227 -3.089 10.849 1.00 94.75 96 ILE A CA 1
ATOM 783 C C . ILE A 1 96 ? -2.667 -2.942 9.438 1.00 94.75 96 ILE A C 1
ATOM 785 O O . ILE A 1 96 ? -1.787 -3.702 9.043 1.00 94.75 96 ILE A O 1
ATOM 789 N N . LYS A 1 97 ? -3.173 -1.976 8.675 1.00 93.69 97 LYS A N 1
ATOM 790 C CA . LYS A 1 97 ? -2.621 -1.574 7.383 1.00 93.69 97 LYS A CA 1
ATOM 791 C C . LYS A 1 97 ? -1.737 -0.348 7.594 1.00 93.69 97 LYS A C 1
ATOM 793 O O . LYS A 1 97 ? -2.208 0.694 8.043 1.00 93.69 97 LYS A O 1
ATOM 798 N N . ILE A 1 98 ? -0.457 -0.486 7.276 1.00 92.50 98 ILE A N 1
ATOM 799 C CA . ILE A 1 98 ? 0.572 0.533 7.479 1.00 92.50 98 ILE A CA 1
ATOM 800 C C . ILE A 1 98 ? 1.064 0.978 6.103 1.00 92.50 98 ILE A C 1
ATOM 802 O O . ILE A 1 98 ? 1.684 0.170 5.408 1.00 92.50 98 ILE A O 1
ATOM 806 N N . PRO A 1 99 ? 0.801 2.225 5.687 1.00 89.00 99 PRO A N 1
ATOM 807 C CA . PRO A 1 99 ? 1.342 2.742 4.438 1.00 89.00 99 PRO A CA 1
ATOM 808 C C . PRO A 1 99 ? 2.865 2.876 4.539 1.00 89.00 99 PRO A C 1
ATOM 810 O O . PRO A 1 99 ? 3.406 3.266 5.583 1.00 89.00 99 PRO A O 1
ATOM 813 N N . ILE A 1 100 ? 3.554 2.535 3.451 1.00 86.56 100 ILE A N 1
ATOM 814 C CA . ILE A 1 100 ? 5.011 2.589 3.361 1.00 86.56 100 ILE A CA 1
ATOM 815 C C . ILE A 1 100 ? 5.418 3.764 2.487 1.00 86.56 100 ILE A C 1
ATOM 817 O O . ILE A 1 100 ? 5.342 3.716 1.263 1.00 86.56 100 ILE A O 1
ATOM 821 N N . ASN A 1 101 ? 5.908 4.815 3.140 1.00 72.94 101 ASN A N 1
ATOM 822 C CA . ASN A 1 101 ? 6.306 6.047 2.475 1.00 72.94 101 ASN A CA 1
ATOM 823 C C . ASN A 1 101 ? 7.825 6.065 2.311 1.00 72.94 101 ASN A C 1
ATOM 825 O O . ASN A 1 101 ? 8.557 6.410 3.238 1.00 72.94 101 ASN A O 1
ATOM 829 N N . ILE A 1 102 ? 8.315 5.698 1.126 1.00 71.31 102 ILE A N 1
ATOM 830 C CA . ILE A 1 102 ? 9.749 5.765 0.825 1.00 71.31 102 ILE A CA 1
ATOM 831 C C . ILE A 1 102 ? 10.038 6.998 -0.012 1.00 71.31 102 ILE A C 1
ATOM 833 O O . ILE A 1 102 ? 9.791 7.036 -1.214 1.00 71.31 102 ILE A O 1
ATOM 837 N N . THR A 1 103 ? 10.671 7.978 0.622 1.00 62.94 103 THR A N 1
ATOM 838 C CA . THR A 1 103 ? 11.260 9.112 -0.085 1.00 62.94 103 THR A CA 1
ATOM 839 C C . THR A 1 103 ? 12.669 8.737 -0.546 1.00 62.94 103 THR A C 1
ATOM 841 O O . THR A 1 103 ? 13.582 8.509 0.259 1.00 62.94 103 THR A O 1
ATOM 844 N N . LEU A 1 104 ? 12.876 8.669 -1.860 1.00 60.56 104 LEU A N 1
ATOM 845 C CA . LEU A 1 104 ? 14.216 8.579 -2.437 1.00 60.56 104 LEU A CA 1
ATOM 846 C C . LEU A 1 104 ? 14.811 9.992 -2.493 1.00 60.56 104 LEU A C 1
ATOM 848 O O . LEU A 1 104 ? 14.388 10.830 -3.284 1.00 60.56 104 LEU A O 1
ATOM 852 N N . GLU A 1 105 ? 15.780 10.280 -1.621 1.00 56.06 105 GLU A N 1
ATOM 853 C CA . GLU A 1 105 ? 16.444 11.585 -1.591 1.00 56.06 105 GLU A CA 1
ATOM 854 C C . GLU A 1 105 ? 17.130 11.890 -2.930 1.00 56.06 105 GLU A C 1
ATOM 856 O O . GLU A 1 105 ? 17.931 11.113 -3.456 1.00 56.06 105 GLU A O 1
ATOM 861 N N . SER A 1 106 ? 16.841 13.072 -3.467 1.00 44.41 106 SER A N 1
ATOM 862 C CA . SER A 1 106 ? 17.216 13.526 -4.806 1.00 44.41 106 SER A CA 1
ATOM 863 C C . SER A 1 106 ? 18.694 13.928 -4.976 1.00 44.41 106 SER A C 1
ATOM 865 O O . SER A 1 106 ? 19.005 14.791 -5.797 1.00 44.41 106 SER A O 1
ATOM 867 N N . GLY A 1 107 ? 19.605 13.354 -4.186 1.00 42.12 107 GLY A N 1
ATOM 868 C CA . GLY A 1 107 ? 21.033 13.706 -4.173 1.00 42.12 107 GLY A CA 1
ATOM 869 C C . GLY A 1 107 ? 21.858 13.084 -5.305 1.00 42.12 107 GLY A C 1
ATOM 870 O O . GLY A 1 107 ? 22.956 13.547 -5.606 1.00 42.12 107 GLY A O 1
ATOM 871 N N . GLN A 1 108 ? 21.334 12.061 -5.976 1.00 45.78 108 GLN A N 1
ATOM 872 C CA . GLN A 1 108 ? 21.907 11.552 -7.219 1.00 45.78 108 GLN A CA 1
ATOM 873 C C . GLN A 1 108 ? 21.216 12.279 -8.368 1.00 45.78 108 GLN A C 1
ATOM 875 O O . GLN A 1 108 ? 19.999 12.424 -8.335 1.00 45.78 108 GLN A O 1
ATOM 880 N N . LYS A 1 109 ? 21.973 12.785 -9.352 1.00 42.19 109 LYS A N 1
ATOM 881 C CA . LYS A 1 109 ? 21.443 13.444 -10.561 1.00 42.19 109 LYS A CA 1
ATOM 882 C C . LYS A 1 109 ? 20.516 12.477 -11.311 1.00 42.19 109 LYS A C 1
ATOM 884 O O . LYS A 1 109 ? 20.950 11.788 -12.227 1.00 42.19 109 LYS A O 1
ATOM 889 N N . MET A 1 110 ? 19.267 12.384 -10.870 1.00 47.66 110 MET A N 1
ATOM 890 C CA . MET A 1 110 ? 18.240 11.554 -11.472 1.00 47.66 110 MET A CA 1
ATOM 891 C C . MET A 1 110 ? 17.631 12.334 -12.630 1.00 47.66 110 MET A C 1
ATOM 893 O O . MET A 1 110 ? 17.289 13.509 -12.487 1.00 47.66 110 MET A O 1
ATOM 897 N N . ASP A 1 111 ? 17.543 11.678 -13.780 1.00 47.66 111 ASP A N 1
ATOM 898 C CA . ASP A 1 111 ? 16.912 12.210 -14.983 1.00 47.66 111 ASP A CA 1
ATOM 899 C C . ASP A 1 111 ? 15.435 12.551 -14.698 1.00 47.66 111 ASP A C 1
ATOM 901 O O . ASP A 1 111 ? 14.762 11.830 -13.956 1.00 47.66 111 ASP A O 1
ATOM 905 N N . THR A 1 112 ? 14.923 13.648 -15.257 1.00 48.66 112 THR A N 1
ATOM 906 C CA . THR A 1 112 ? 13.601 14.216 -14.914 1.00 48.66 112 THR A CA 1
ATOM 907 C C . THR A 1 112 ? 12.439 13.254 -15.161 1.00 48.66 112 THR A C 1
ATOM 909 O O . THR A 1 112 ? 11.512 13.225 -14.361 1.00 48.66 112 THR A O 1
ATOM 912 N N . ASN A 1 113 ? 12.536 12.385 -16.170 1.00 45.50 113 ASN A N 1
ATOM 913 C CA . ASN A 1 113 ? 11.503 11.377 -16.452 1.00 45.50 113 ASN A CA 1
ATOM 914 C C . ASN A 1 113 ? 11.483 10.241 -15.410 1.00 45.50 113 ASN A C 1
ATOM 916 O O . ASN A 1 113 ? 10.482 9.557 -15.252 1.00 45.50 113 ASN A O 1
ATOM 920 N N . ILE A 1 114 ? 12.583 10.034 -14.678 1.00 48.00 114 ILE A N 1
ATOM 921 C CA . ILE A 1 114 ? 12.672 9.009 -13.627 1.00 48.00 114 ILE A CA 1
ATOM 922 C C . ILE A 1 114 ? 12.234 9.578 -12.273 1.00 48.00 114 ILE A C 1
ATOM 924 O O . ILE A 1 114 ? 11.707 8.853 -11.433 1.00 48.00 114 ILE A O 1
ATOM 928 N N . ARG A 1 115 ? 12.381 10.896 -12.074 1.00 44.97 115 ARG A N 1
ATOM 929 C CA . ARG A 1 115 ? 11.738 11.591 -10.953 1.00 44.97 115 ARG A CA 1
ATOM 930 C C . ARG A 1 115 ? 10.224 11.427 -10.985 1.00 44.97 115 ARG A C 1
ATOM 932 O O . ARG A 1 115 ? 9.668 11.266 -9.914 1.00 44.97 115 ARG A O 1
ATOM 939 N N . GLU A 1 116 ? 9.592 11.416 -12.158 1.00 42.00 116 GLU A N 1
ATOM 940 C CA . GLU A 1 116 ? 8.147 11.173 -12.275 1.00 42.00 116 GLU A CA 1
ATOM 941 C C . GLU A 1 116 ? 7.766 9.741 -11.874 1.00 42.00 116 GLU A C 1
ATOM 943 O O . GLU A 1 116 ? 6.822 9.561 -11.115 1.00 42.00 116 GLU A O 1
ATOM 948 N N . LEU A 1 117 ? 8.546 8.723 -12.257 1.00 43.22 117 LEU A N 1
ATOM 949 C CA . LEU A 1 117 ? 8.358 7.333 -11.795 1.00 43.22 117 LEU A CA 1
ATOM 950 C C . LEU A 1 117 ? 8.516 7.161 -10.271 1.00 43.22 117 LEU A C 1
ATOM 952 O O . LEU A 1 117 ? 7.950 6.240 -9.697 1.00 43.22 117 LEU A O 1
ATOM 956 N N . ILE A 1 118 ? 9.283 8.039 -9.619 1.00 43.69 118 ILE A N 1
ATOM 957 C CA . ILE A 1 118 ? 9.584 7.999 -8.177 1.00 43.69 118 ILE A CA 1
ATOM 958 C C . ILE A 1 118 ? 8.708 8.975 -7.370 1.00 43.69 118 ILE A C 1
ATOM 960 O O . ILE A 1 118 ? 8.539 8.797 -6.168 1.00 43.69 118 ILE A O 1
ATOM 964 N N . SER A 1 119 ? 8.158 10.017 -8.002 1.00 40.94 119 SER A N 1
ATOM 965 C CA . SER A 1 119 ? 7.266 10.988 -7.360 1.00 40.94 119 SER A CA 1
ATOM 966 C C . SER A 1 119 ? 5.835 10.485 -7.232 1.00 40.94 119 SER A C 1
ATOM 968 O O . SER A 1 119 ? 5.035 11.126 -6.556 1.00 40.94 119 SER A O 1
ATOM 970 N N . HIS A 1 120 ? 5.503 9.369 -7.881 1.00 45.91 120 HIS A N 1
ATOM 971 C CA . HIS A 1 120 ? 4.339 8.599 -7.480 1.00 45.91 120 HIS A CA 1
ATOM 972 C C . HIS A 1 120 ? 4.694 7.974 -6.135 1.00 45.91 120 HIS A C 1
ATOM 974 O O . HIS A 1 120 ? 5.597 7.140 -6.062 1.00 45.91 120 HIS A O 1
ATOM 980 N N . GLU A 1 121 ? 4.038 8.429 -5.064 1.00 52.47 121 GLU A N 1
ATOM 981 C CA . GLU A 1 121 ? 4.029 7.699 -3.800 1.00 52.47 121 GLU A CA 1
ATOM 982 C C . GLU A 1 121 ? 3.801 6.226 -4.137 1.00 52.47 121 GLU A C 1
ATOM 984 O O . GLU A 1 121 ? 2.788 5.875 -4.746 1.00 52.47 121 GLU A O 1
ATOM 989 N N . ILE A 1 122 ? 4.784 5.374 -3.834 1.00 59.28 122 ILE A N 1
ATOM 990 C CA . ILE A 1 122 ? 4.610 3.937 -4.007 1.00 59.28 122 ILE A CA 1
ATOM 991 C C . ILE A 1 122 ? 3.468 3.587 -3.058 1.00 59.28 122 ILE A C 1
ATOM 993 O O . ILE A 1 122 ? 3.653 3.629 -1.844 1.00 59.28 122 ILE A O 1
ATOM 997 N N . GLY A 1 123 ? 2.288 3.290 -3.603 1.00 66.19 123 GLY A N 1
ATOM 998 C CA . GLY A 1 123 ? 1.059 3.013 -2.852 1.00 66.19 123 GLY A CA 1
ATOM 999 C C . GLY A 1 123 ? 1.092 1.684 -2.095 1.00 66.19 123 GLY A C 1
ATOM 1000 O O . GLY A 1 123 ? 0.060 1.046 -1.926 1.00 66.19 123 GLY A O 1
ATOM 1001 N N . LEU A 1 124 ? 2.274 1.243 -1.671 1.00 83.75 124 LEU A N 1
ATOM 1002 C CA . LEU A 1 124 ? 2.509 -0.014 -0.991 1.00 83.75 124 LEU A CA 1
ATOM 1003 C C . LEU A 1 124 ? 2.111 0.110 0.473 1.00 83.75 124 LEU A C 1
ATOM 1005 O O . LEU A 1 124 ? 2.380 1.103 1.151 1.00 83.75 124 LEU A O 1
ATOM 1009 N N . SER A 1 125 ? 1.486 -0.943 0.980 1.00 90.00 125 SER A N 1
ATOM 1010 C CA . SER A 1 125 ? 1.112 -1.028 2.386 1.00 90.00 125 SER A CA 1
ATOM 1011 C C . SER A 1 125 ? 1.517 -2.370 2.968 1.00 90.00 125 SER A C 1
ATOM 1013 O O . SER A 1 125 ? 1.409 -3.404 2.315 1.00 90.00 125 SER A O 1
ATOM 1015 N N . LEU A 1 126 ? 1.932 -2.373 4.228 1.00 93.00 126 LEU A N 1
ATOM 1016 C CA . LEU A 1 126 ? 2.070 -3.593 5.008 1.00 93.00 126 LEU A CA 1
ATOM 1017 C C . LEU A 1 126 ? 0.761 -3.896 5.721 1.00 93.00 126 LEU A C 1
ATOM 1019 O O . LEU A 1 126 ? 0.224 -3.046 6.424 1.00 93.00 126 LEU A O 1
ATOM 1023 N N . LEU A 1 127 ? 0.254 -5.113 5.556 1.00 94.62 127 LEU A N 1
ATOM 1024 C CA . LEU A 1 127 ? -0.872 -5.628 6.319 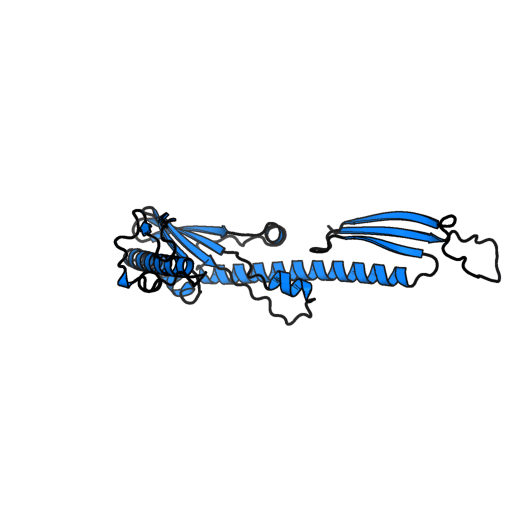1.00 94.62 127 LEU A CA 1
ATOM 1025 C C . LEU A 1 127 ? -0.353 -6.559 7.408 1.00 94.62 127 LEU A C 1
ATOM 1027 O O . LEU A 1 127 ? 0.074 -7.680 7.137 1.00 94.62 127 LEU A O 1
ATOM 1031 N N . VAL A 1 128 ? -0.442 -6.104 8.650 1.00 94.81 128 VAL A N 1
ATOM 1032 C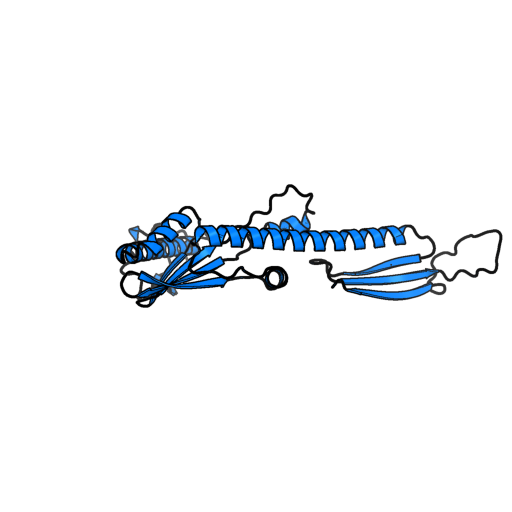 CA . VAL A 1 128 ? -0.082 -6.870 9.838 1.00 94.81 128 VAL A CA 1
ATOM 1033 C C . VAL A 1 128 ? -1.346 -7.466 10.447 1.00 94.81 128 VAL A C 1
ATOM 1035 O O . VAL A 1 128 ? -2.302 -6.759 10.760 1.00 94.81 128 VAL A O 1
ATOM 1038 N N . LYS A 1 129 ? -1.362 -8.785 10.611 1.00 95.19 129 LYS A N 1
ATOM 1039 C CA . LYS A 1 129 ? -2.463 -9.563 11.178 1.00 95.19 129 LYS A CA 1
ATOM 1040 C C . LYS A 1 129 ? -2.048 -10.079 12.546 1.00 95.19 129 LYS A C 1
ATOM 1042 O O . LYS A 1 129 ? -1.234 -10.996 12.639 1.00 95.19 129 LYS A O 1
ATOM 1047 N N . TYR A 1 130 ? -2.639 -9.526 13.591 1.00 94.00 130 TYR A N 1
ATOM 1048 C CA . TYR A 1 130 ? -2.469 -9.989 14.959 1.00 94.00 130 TYR A CA 1
ATOM 1049 C C . TYR A 1 130 ? -3.550 -11.016 15.281 1.00 94.00 130 TYR A C 1
ATOM 1051 O O . TYR A 1 130 ? -4.736 -10.681 15.356 1.00 94.00 130 TYR A O 1
ATOM 1059 N N . ILE A 1 131 ? -3.135 -12.267 15.475 1.00 94.00 131 ILE A N 1
ATOM 1060 C CA . ILE A 1 131 ? -3.997 -13.340 15.969 1.00 94.00 131 ILE A CA 1
ATOM 1061 C C . ILE A 1 131 ? -3.774 -13.451 17.469 1.00 94.00 131 ILE A C 1
ATOM 1063 O O . ILE A 1 131 ? -2.652 -13.699 17.920 1.00 94.00 131 ILE A O 1
ATOM 1067 N N . PHE A 1 132 ? -4.831 -13.302 18.254 1.00 92.25 132 PHE A N 1
ATOM 1068 C CA . PHE A 1 132 ? -4.731 -13.280 19.709 1.00 92.25 132 PHE A CA 1
ATOM 1069 C C . PHE A 1 132 ? -5.708 -14.256 20.361 1.00 92.25 132 PHE A C 1
ATOM 1071 O O . PHE A 1 132 ? -6.746 -14.586 19.799 1.00 92.25 132 PHE A O 1
ATOM 1078 N N . ALA A 1 133 ? -5.369 -14.739 21.547 1.00 90.75 133 ALA A N 1
ATOM 1079 C CA . ALA A 1 133 ? -6.261 -15.542 22.370 1.00 90.75 133 ALA A CA 1
ATOM 1080 C C . ALA A 1 133 ? -6.288 -14.924 23.759 1.00 90.75 133 ALA A C 1
ATOM 1082 O O . ALA A 1 133 ? -5.239 -14.562 24.290 1.00 90.75 133 ALA A O 1
ATOM 1083 N N . GLU A 1 134 ? -7.486 -14.776 24.324 1.00 85.31 134 GLU A N 1
ATOM 1084 C CA . GLU A 1 134 ? -7.684 -14.064 25.588 1.00 85.31 134 GLU A CA 1
ATOM 1085 C C . GLU A 1 134 ? -7.052 -12.663 25.506 1.00 85.31 134 GLU A C 1
ATOM 1087 O O . GLU A 1 134 ? -7.556 -11.819 24.767 1.00 85.31 134 GLU A O 1
ATOM 1092 N N . ASN A 1 135 ? -5.919 -12.446 26.181 1.00 85.00 135 ASN A N 1
ATOM 1093 C CA . ASN A 1 135 ? -5.239 -11.153 26.264 1.00 85.00 135 ASN A CA 1
ATOM 1094 C C . ASN A 1 135 ? -3.782 -11.197 25.760 1.00 85.00 135 ASN A C 1
ATOM 1096 O O . ASN A 1 135 ? -2.984 -10.326 26.110 1.00 85.00 135 ASN A O 1
ATOM 1100 N N . TYR A 1 136 ? -3.402 -12.205 24.968 1.00 89.50 136 TYR A N 1
ATOM 1101 C CA . TYR A 1 136 ? -2.043 -12.329 24.433 1.00 89.50 136 TYR A CA 1
ATOM 1102 C C . TYR A 1 136 ? -2.025 -12.625 22.931 1.00 89.50 136 TYR A C 1
ATOM 1104 O O . TYR A 1 136 ? -2.906 -13.291 22.384 1.00 89.50 136 TYR A O 1
ATOM 1112 N N . ILE A 1 137 ? -0.988 -12.128 22.253 1.00 90.50 137 ILE A N 1
ATOM 1113 C CA . ILE A 1 137 ? -0.758 -12.397 20.832 1.00 90.50 137 ILE A CA 1
ATOM 1114 C C . ILE A 1 137 ? -0.211 -13.817 20.677 1.00 90.50 137 ILE A C 1
ATOM 1116 O O . ILE A 1 137 ? 0.828 -14.160 21.232 1.00 90.50 137 ILE A O 1
ATOM 1120 N N . THR A 1 138 ? -0.925 -14.638 19.911 1.00 90.94 138 THR A N 1
ATOM 1121 C CA . THR A 1 138 ? -0.530 -16.017 19.584 1.00 90.94 138 THR A CA 1
ATOM 1122 C C . THR A 1 138 ? 0.317 -16.077 18.323 1.00 90.94 138 THR A C 1
ATOM 1124 O O . THR A 1 138 ? 1.223 -16.901 18.226 1.00 90.94 138 THR A O 1
ATOM 1127 N N . ASN A 1 139 ? 0.016 -15.220 17.346 1.00 90.69 139 ASN A N 1
ATOM 1128 C CA . ASN A 1 139 ? 0.724 -15.194 16.080 1.00 90.69 139 ASN A CA 1
ATOM 1129 C C . ASN A 1 139 ? 0.615 -13.824 15.408 1.00 90.69 139 ASN A C 1
ATOM 1131 O O . ASN A 1 139 ? -0.390 -13.126 15.569 1.00 90.69 139 ASN A O 1
ATOM 1135 N N . ILE A 1 140 ? 1.631 -13.479 14.621 1.00 91.94 140 ILE A N 1
ATOM 1136 C CA . ILE A 1 140 ? 1.661 -12.277 13.791 1.00 91.94 140 ILE A CA 1
ATOM 1137 C C . ILE A 1 140 ? 1.968 -12.713 12.362 1.00 91.94 140 ILE A C 1
ATOM 1139 O O . ILE A 1 140 ? 2.960 -13.395 12.109 1.00 91.94 140 ILE A O 1
ATOM 1143 N N . HIS A 1 141 ? 1.118 -12.315 11.420 1.00 92.12 141 HIS A N 1
ATOM 1144 C CA . HIS A 1 141 ? 1.396 -12.468 9.994 1.00 92.12 141 HIS A CA 1
ATOM 1145 C C . HIS A 1 141 ? 1.558 -11.103 9.353 1.00 92.12 141 HIS A C 1
ATOM 1147 O O . HIS A 1 141 ? 0.774 -10.201 9.629 1.00 92.12 141 HIS A O 1
ATOM 1153 N N . VAL A 1 142 ? 2.548 -10.967 8.479 1.00 92.88 142 VAL A N 1
ATOM 1154 C CA . VAL A 1 142 ? 2.774 -9.739 7.723 1.00 92.88 142 VAL A CA 1
ATOM 1155 C C . VAL A 1 142 ? 2.694 -10.058 6.244 1.00 92.88 142 VAL A C 1
ATOM 1157 O O . VAL A 1 142 ? 3.449 -10.892 5.748 1.00 92.88 142 VAL A O 1
ATOM 1160 N N . ASP A 1 143 ? 1.783 -9.377 5.563 1.00 91.38 143 ASP A N 1
ATOM 1161 C CA . ASP A 1 143 ? 1.617 -9.429 4.119 1.00 91.38 143 ASP A CA 1
ATOM 1162 C C . ASP A 1 143 ? 1.962 -8.068 3.512 1.00 91.38 143 ASP A C 1
ATOM 1164 O O . ASP A 1 143 ? 1.744 -7.020 4.124 1.00 91.38 143 ASP A O 1
ATOM 1168 N N . VAL A 1 144 ? 2.470 -8.078 2.282 1.00 90.50 144 VAL A N 1
ATOM 1169 C CA . VAL A 1 144 ? 2.676 -6.857 1.498 1.00 90.50 144 VAL A CA 1
ATOM 1170 C C . VAL A 1 144 ? 1.500 -6.699 0.547 1.00 90.50 144 VAL A C 1
ATOM 1172 O O . VAL A 1 144 ? 1.233 -7.586 -0.265 1.00 90.50 144 VAL A O 1
ATOM 1175 N N . LEU A 1 145 ? 0.793 -5.581 0.661 1.00 86.88 145 LEU A N 1
ATOM 1176 C CA . LEU A 1 145 ? -0.290 -5.196 -0.233 1.00 86.88 145 LEU A CA 1
ATOM 1177 C C . LEU A 1 145 ? 0.226 -4.231 -1.292 1.00 86.88 145 LEU A C 1
ATOM 1179 O O . LEU A 1 145 ? 1.156 -3.464 -1.037 1.00 86.88 145 LEU A O 1
ATOM 1183 N N . ASP A 1 146 ? -0.419 -4.262 -2.456 1.00 80.50 146 ASP A N 1
ATOM 1184 C CA . ASP A 1 146 ? -0.206 -3.281 -3.522 1.00 80.50 146 ASP A CA 1
ATOM 1185 C C . ASP A 1 146 ? 1.262 -3.239 -4.008 1.00 80.50 146 ASP A C 1
ATOM 1187 O O . ASP A 1 146 ? 1.785 -2.210 -4.426 1.00 80.50 146 ASP A O 1
ATOM 1191 N N . LEU A 1 147 ? 1.950 -4.389 -3.939 1.00 78.31 147 LEU A N 1
ATOM 1192 C CA . LEU A 1 147 ? 3.302 -4.546 -4.468 1.00 78.31 147 LEU A CA 1
ATOM 1193 C C . LEU A 1 147 ? 3.238 -4.680 -5.989 1.00 78.31 147 LEU A C 1
ATOM 1195 O O . LEU A 1 147 ? 2.855 -5.729 -6.515 1.00 78.31 147 LEU A O 1
ATOM 1199 N N . ASP A 1 148 ? 3.669 -3.635 -6.687 1.00 74.19 148 ASP A N 1
ATOM 1200 C CA . ASP A 1 148 ? 3.784 -3.661 -8.139 1.00 74.19 148 ASP A CA 1
ATOM 1201 C C . ASP A 1 148 ? 4.652 -4.831 -8.606 1.00 74.19 148 ASP A C 1
ATOM 1203 O O . ASP A 1 148 ? 5.722 -5.112 -8.050 1.00 74.19 148 ASP A O 1
ATOM 1207 N N . LYS A 1 149 ? 4.219 -5.491 -9.687 1.00 73.94 149 LYS A N 1
ATOM 1208 C CA . LYS A 1 149 ? 4.933 -6.628 -10.293 1.00 73.94 149 LYS A CA 1
ATOM 1209 C C . LYS A 1 149 ? 6.405 -6.291 -10.539 1.00 73.94 149 LYS A C 1
ATOM 1211 O O . LYS A 1 149 ? 7.302 -7.059 -10.209 1.00 73.94 149 LYS A O 1
ATOM 1216 N N . GLU A 1 150 ? 6.639 -5.090 -11.034 1.00 70.19 150 GLU A N 1
ATOM 1217 C CA . GLU A 1 150 ? 7.952 -4.524 -11.296 1.00 70.19 150 GLU A CA 1
ATOM 1218 C C . GLU A 1 150 ? 8.858 -4.358 -10.066 1.00 70.19 150 GLU A C 1
ATOM 1220 O O . GLU A 1 150 ? 10.084 -4.393 -10.200 1.00 70.19 150 GLU A O 1
ATOM 1225 N N . ILE A 1 151 ? 8.282 -4.121 -8.887 1.00 74.62 151 ILE A N 1
ATOM 1226 C CA . ILE A 1 151 ? 9.017 -4.029 -7.621 1.00 74.62 151 ILE A CA 1
ATOM 1227 C C . ILE A 1 151 ? 9.240 -5.442 -7.073 1.00 74.62 151 ILE A C 1
ATOM 1229 O O . ILE A 1 151 ? 10.331 -5.746 -6.593 1.00 74.62 151 ILE A O 1
ATOM 1233 N N . SER A 1 152 ? 8.258 -6.337 -7.224 1.00 78.75 152 SER A N 1
ATOM 1234 C CA . SER A 1 152 ? 8.341 -7.734 -6.769 1.00 78.75 152 SER A CA 1
ATOM 1235 C C . SER A 1 152 ? 9.481 -8.539 -7.410 1.00 78.75 152 SER A C 1
ATOM 1237 O O . SER A 1 152 ? 9.987 -9.490 -6.815 1.00 78.75 152 SER A O 1
ATOM 1239 N N . GLU A 1 153 ? 9.931 -8.145 -8.604 1.00 76.50 153 GLU A N 1
ATOM 1240 C CA . GLU A 1 153 ? 11.065 -8.775 -9.290 1.00 76.50 153 GLU A CA 1
ATOM 1241 C C . GLU A 1 153 ? 12.416 -8.449 -8.633 1.00 76.50 153 GLU A C 1
ATOM 1243 O O . GLU A 1 153 ? 13.339 -9.265 -8.670 1.00 76.50 153 GLU A O 1
ATOM 1248 N N . VAL A 1 154 ? 12.542 -7.273 -8.008 1.00 77.50 154 VAL A N 1
ATOM 1249 C CA . VAL A 1 154 ? 13.809 -6.776 -7.440 1.00 77.50 154 VAL A CA 1
ATOM 1250 C C . VAL A 1 154 ? 13.828 -6.748 -5.917 1.00 77.50 154 VAL A C 1
ATOM 1252 O O . VAL A 1 154 ? 14.904 -6.720 -5.320 1.00 77.50 154 VAL A O 1
ATOM 1255 N N . PHE A 1 155 ? 12.657 -6.759 -5.287 1.00 85.31 155 PHE A N 1
ATOM 1256 C CA . PHE A 1 155 ? 12.498 -6.704 -3.846 1.00 85.31 155 PHE A CA 1
ATOM 1257 C C . PHE A 1 155 ? 11.819 -7.971 -3.340 1.00 85.31 155 PHE A C 1
ATOM 1259 O O . PHE A 1 155 ? 10.716 -8.325 -3.752 1.00 85.31 155 PHE A O 1
ATOM 1266 N N . LYS A 1 156 ? 12.487 -8.634 -2.398 1.00 86.88 156 LYS A N 1
ATOM 1267 C CA . LYS A 1 156 ? 11.928 -9.752 -1.646 1.00 86.88 156 LYS A CA 1
ATOM 1268 C C . LYS A 1 156 ? 11.736 -9.285 -0.207 1.00 86.88 156 LYS A C 1
ATOM 1270 O O . LYS A 1 156 ? 12.748 -9.038 0.444 1.00 86.88 156 LYS A O 1
ATOM 1275 N N . PRO A 1 157 ? 10.487 -9.158 0.271 1.00 87.50 157 PRO A N 1
ATOM 1276 C CA . PRO A 1 157 ? 10.205 -8.758 1.641 1.00 87.50 157 PRO A CA 1
ATOM 1277 C C . PRO A 1 157 ? 10.967 -9.617 2.657 1.00 87.50 157 PRO A C 1
ATOM 1279 O O . PRO A 1 157 ? 10.933 -10.850 2.540 1.00 87.50 157 PRO A O 1
ATOM 1282 N N . PRO A 1 158 ? 11.620 -9.013 3.665 1.00 89.00 158 PRO A N 1
ATOM 1283 C CA . PRO A 1 158 ? 12.203 -9.782 4.748 1.00 89.00 158 PRO A CA 1
ATOM 1284 C C . PRO A 1 158 ? 11.086 -10.514 5.508 1.00 89.00 158 PRO A C 1
ATOM 1286 O O . PRO A 1 158 ? 10.007 -9.948 5.722 1.00 89.00 158 PRO A O 1
ATOM 1289 N N . PRO A 1 159 ? 11.301 -11.770 5.934 1.00 88.81 159 PRO A N 1
ATOM 1290 C CA . PRO A 1 159 ? 10.304 -12.490 6.709 1.00 88.81 159 PRO A CA 1
ATOM 1291 C C . PRO A 1 159 ? 10.141 -11.842 8.086 1.00 88.81 159 PRO A C 1
ATOM 1293 O O . PRO A 1 159 ? 11.130 -11.558 8.767 1.00 88.81 159 PRO A O 1
ATOM 1296 N N . TYR A 1 160 ? 8.894 -11.655 8.519 1.00 88.50 160 TYR A N 1
ATOM 1297 C CA . TYR A 1 160 ? 8.616 -11.266 9.897 1.00 88.50 160 TYR A CA 1
ATOM 1298 C C . TYR A 1 160 ? 8.962 -12.425 10.836 1.00 88.50 160 TYR A C 1
ATOM 1300 O O . TYR A 1 160 ? 8.571 -13.569 10.594 1.00 88.50 160 TYR A O 1
ATOM 1308 N N . LYS A 1 161 ? 9.692 -12.139 11.914 1.00 84.25 161 LYS A N 1
ATOM 1309 C CA . LYS A 1 161 ? 9.965 -13.099 12.988 1.00 84.25 161 LYS A CA 1
ATOM 1310 C C . LYS A 1 161 ? 9.328 -12.570 14.260 1.00 84.25 161 LYS A C 1
ATOM 1312 O O . LYS A 1 161 ? 9.488 -11.395 14.563 1.00 84.25 161 LYS A O 1
ATOM 1317 N N . ASN A 1 162 ? 8.682 -13.446 15.026 1.00 72.00 162 ASN A N 1
ATOM 1318 C CA . ASN A 1 162 ? 7.958 -13.082 16.254 1.00 72.00 162 ASN A CA 1
ATOM 1319 C C . ASN A 1 162 ? 8.839 -12.437 17.344 1.00 72.00 162 ASN A C 1
ATOM 1321 O O . ASN A 1 162 ? 8.312 -11.898 18.308 1.00 72.00 162 ASN A O 1
ATOM 1325 N N . GLU A 1 163 ? 10.163 -12.505 17.204 1.00 74.94 163 GLU A N 1
ATOM 1326 C CA . GLU A 1 163 ? 11.141 -11.867 18.094 1.00 74.94 163 GLU A CA 1
ATOM 1327 C C . GLU A 1 163 ? 11.356 -10.377 17.783 1.00 74.94 163 GLU A C 1
ATOM 1329 O O . GLU A 1 163 ? 11.872 -9.647 18.627 1.00 74.94 163 GLU A O 1
ATOM 1334 N N . TYR A 1 164 ? 10.984 -9.918 16.584 1.00 78.69 164 TYR A N 1
ATOM 1335 C CA . TYR A 1 164 ? 11.061 -8.509 16.218 1.00 78.69 164 TYR A CA 1
ATOM 1336 C C . TYR A 1 164 ? 9.842 -7.764 16.755 1.00 78.69 164 TYR A C 1
ATOM 1338 O O . TYR A 1 164 ? 8.714 -8.253 16.668 1.00 78.69 164 TYR A O 1
ATOM 1346 N N . ASN A 1 165 ? 10.070 -6.561 17.281 1.00 83.81 165 ASN A N 1
ATOM 1347 C CA . ASN A 1 165 ? 8.981 -5.603 17.417 1.00 83.81 165 ASN A CA 1
ATOM 1348 C C . ASN A 1 165 ? 8.610 -5.067 16.023 1.00 83.81 165 ASN A C 1
ATOM 1350 O O . ASN A 1 165 ? 9.405 -5.132 15.076 1.00 83.81 165 ASN A O 1
ATOM 1354 N N . LEU A 1 166 ? 7.391 -4.547 15.892 1.00 89.44 166 LEU A N 1
ATOM 1355 C CA . LEU A 1 166 ? 6.897 -4.086 14.600 1.00 89.44 166 LEU A CA 1
ATOM 1356 C C . LEU A 1 166 ? 7.745 -2.935 14.033 1.00 89.44 166 LEU A C 1
ATOM 1358 O O . LEU A 1 166 ? 7.976 -2.890 12.829 1.00 89.44 166 LEU A O 1
ATOM 1362 N N . LEU A 1 167 ? 8.236 -2.033 14.885 1.00 89.19 167 LEU A N 1
ATOM 1363 C CA . LEU A 1 167 ? 9.022 -0.870 14.468 1.00 89.19 167 LEU A CA 1
ATOM 1364 C C . LEU A 1 167 ? 10.346 -1.271 13.801 1.00 89.19 167 LEU A C 1
ATOM 1366 O O . LEU A 1 167 ? 10.627 -0.835 12.690 1.00 89.19 167 LEU A O 1
ATOM 1370 N N . ASP A 1 168 ? 11.113 -2.159 14.430 1.00 89.44 168 ASP A N 1
ATOM 1371 C CA . ASP A 1 168 ? 12.386 -2.663 13.908 1.00 89.44 168 ASP A CA 1
ATOM 1372 C C . ASP A 1 168 ? 12.180 -3.396 12.578 1.00 89.44 168 ASP A C 1
ATOM 1374 O O . ASP A 1 168 ? 12.998 -3.294 11.657 1.00 89.44 168 ASP A O 1
ATOM 1378 N N . TYR A 1 169 ? 11.071 -4.134 12.460 1.00 91.81 169 TYR A N 1
ATOM 1379 C CA . TYR A 1 169 ? 10.706 -4.771 11.203 1.00 91.81 169 TYR A CA 1
ATOM 1380 C C . TYR A 1 169 ? 10.382 -3.742 10.115 1.00 91.81 169 TYR A C 1
ATOM 1382 O O . TYR A 1 169 ? 10.872 -3.890 8.995 1.00 91.81 169 TYR A O 1
ATOM 1390 N N . LEU A 1 170 ? 9.594 -2.707 10.427 1.00 90.38 170 LEU A N 1
ATOM 1391 C CA . LEU A 1 170 ? 9.261 -1.630 9.490 1.00 90.38 170 LEU A CA 1
ATOM 1392 C C . LEU A 1 170 ? 10.520 -0.918 8.992 1.00 90.38 170 LEU A C 1
ATOM 1394 O O . LEU A 1 170 ? 10.691 -0.762 7.784 1.00 90.38 170 LEU A O 1
ATOM 1398 N N . ASP A 1 171 ? 11.434 -0.572 9.896 1.00 88.56 171 ASP A N 1
ATOM 1399 C CA . ASP A 1 171 ? 12.696 0.085 9.553 1.00 88.56 171 ASP A CA 1
ATOM 1400 C C . ASP A 1 171 ? 13.568 -0.802 8.652 1.00 88.56 171 ASP A C 1
ATOM 1402 O O . ASP A 1 171 ? 14.160 -0.340 7.669 1.00 88.56 171 ASP A O 1
ATOM 1406 N N . CYS A 1 172 ? 13.635 -2.103 8.956 1.00 90.44 172 CYS A N 1
ATOM 1407 C CA . CYS A 1 172 ? 14.340 -3.080 8.132 1.00 90.44 172 CYS A CA 1
ATOM 1408 C C . CYS A 1 172 ? 13.708 -3.194 6.736 1.00 90.44 172 CYS A C 1
ATOM 1410 O O . CYS A 1 172 ? 14.410 -3.082 5.726 1.00 90.44 172 CYS A O 1
ATOM 1412 N N . PHE A 1 173 ? 12.384 -3.351 6.678 1.00 91.25 173 PHE A N 1
ATOM 1413 C CA . PHE A 1 173 ? 11.612 -3.458 5.444 1.00 91.25 173 PHE A CA 1
ATOM 1414 C C . PHE A 1 173 ? 11.809 -2.228 4.552 1.00 91.25 173 PHE A C 1
ATOM 1416 O O . PHE A 1 173 ? 12.154 -2.363 3.377 1.00 91.25 173 PHE A O 1
ATOM 1423 N N . GLU A 1 174 ? 11.659 -1.023 5.105 1.00 88.31 174 GLU A N 1
ATOM 1424 C CA . GLU A 1 174 ? 11.809 0.237 4.372 1.00 88.31 174 GLU A CA 1
ATOM 1425 C C . GLU A 1 174 ? 13.230 0.428 3.848 1.00 88.31 174 GLU A C 1
ATOM 1427 O O . GLU A 1 174 ? 13.430 0.840 2.702 1.00 88.31 174 GLU A O 1
ATOM 1432 N N . LYS A 1 175 ? 14.237 0.072 4.650 1.00 87.38 175 LYS A N 1
ATOM 1433 C CA . LYS A 1 175 ? 15.641 0.129 4.241 1.00 87.38 175 LYS A CA 1
ATOM 1434 C C . LYS A 1 175 ? 15.945 -0.848 3.108 1.00 87.38 175 LYS A C 1
ATOM 1436 O O . LYS A 1 175 ? 16.641 -0.483 2.156 1.00 87.38 175 LYS A O 1
ATOM 1441 N N . GLU A 1 176 ? 15.460 -2.084 3.188 1.00 88.81 176 GLU A N 1
ATOM 1442 C CA . GLU A 1 176 ? 15.656 -3.081 2.133 1.00 88.81 176 GLU A CA 1
ATOM 1443 C C . GLU A 1 176 ? 14.919 -2.712 0.846 1.00 88.81 176 GLU A C 1
ATOM 1445 O O . GLU A 1 176 ? 15.502 -2.816 -0.241 1.00 88.81 176 GLU A O 1
ATOM 1450 N N . LEU A 1 177 ? 13.686 -2.214 0.956 1.00 86.94 177 LEU A N 1
ATOM 1451 C CA . LEU A 1 177 ? 12.913 -1.733 -0.184 1.00 86.94 177 LEU A CA 1
ATOM 1452 C C . LEU A 1 177 ? 13.618 -0.539 -0.840 1.00 86.94 177 LEU A C 1
ATOM 1454 O O . LEU A 1 177 ? 13.888 -0.575 -2.041 1.00 86.94 177 LEU A O 1
ATOM 1458 N N . LYS A 1 178 ? 14.055 0.456 -0.057 1.00 83.75 178 LYS A N 1
ATOM 1459 C CA . LYS A 1 178 ? 14.848 1.598 -0.546 1.00 83.75 178 LYS A CA 1
ATOM 1460 C C . LYS A 1 178 ? 16.113 1.145 -1.277 1.00 83.75 178 LYS A C 1
ATOM 1462 O O . LYS A 1 178 ? 16.386 1.606 -2.384 1.00 83.75 178 LYS A O 1
ATOM 1467 N N . ASN A 1 179 ? 16.873 0.212 -0.706 1.00 84.44 179 ASN A N 1
ATOM 1468 C CA . ASN A 1 179 ? 18.085 -0.317 -1.337 1.00 84.44 179 ASN A CA 1
ATOM 1469 C C . ASN A 1 179 ? 17.792 -1.065 -2.644 1.00 84.44 179 ASN A C 1
ATOM 1471 O O . ASN A 1 179 ? 18.551 -0.942 -3.607 1.00 84.44 179 ASN A O 1
ATOM 1475 N N . SER A 1 180 ? 16.708 -1.837 -2.686 1.00 84.12 180 SER A N 1
ATOM 1476 C CA . SER A 1 180 ? 16.288 -2.583 -3.878 1.00 84.12 180 SER A CA 1
ATOM 1477 C C . SER A 1 180 ? 15.856 -1.634 -4.995 1.00 84.12 180 SER A C 1
ATOM 1479 O O . SER A 1 180 ? 16.288 -1.792 -6.138 1.00 84.12 180 SER A O 1
ATOM 1481 N N . MET A 1 181 ? 15.122 -0.574 -4.647 1.00 79.44 181 MET A N 1
ATOM 1482 C CA . MET A 1 181 ? 14.747 0.493 -5.575 1.00 79.44 181 MET A CA 1
ATOM 1483 C C . MET A 1 181 ? 15.972 1.236 -6.119 1.00 79.44 181 MET A C 1
ATOM 1485 O O . MET A 1 181 ? 16.090 1.414 -7.329 1.00 79.44 181 MET A O 1
ATOM 1489 N N . ILE A 1 182 ? 16.940 1.590 -5.265 1.00 78.75 182 ILE A N 1
ATOM 1490 C CA . ILE A 1 182 ? 18.201 2.221 -5.697 1.00 78.75 182 ILE A CA 1
ATOM 1491 C C . ILE A 1 182 ? 18.980 1.305 -6.652 1.00 78.75 182 ILE A C 1
ATOM 1493 O O . ILE A 1 182 ? 19.514 1.768 -7.660 1.00 78.75 182 ILE A O 1
ATOM 1497 N N . LYS A 1 183 ? 19.048 -0.002 -6.370 1.00 79.44 183 LYS A N 1
ATOM 1498 C CA . LYS A 1 183 ? 19.709 -0.971 -7.258 1.00 79.44 183 LYS A CA 1
ATOM 1499 C C . LYS A 1 183 ? 19.020 -1.051 -8.619 1.00 79.44 183 LYS A C 1
ATOM 1501 O O . LYS A 1 183 ? 19.710 -0.949 -9.633 1.00 79.44 183 LYS A O 1
ATOM 1506 N N . LYS A 1 184 ? 17.688 -1.184 -8.647 1.00 77.31 184 LYS A N 1
ATOM 1507 C CA . LYS A 1 184 ? 16.901 -1.191 -9.893 1.00 77.31 184 LYS A CA 1
ATOM 1508 C C . LYS A 1 184 ? 17.142 0.089 -10.692 1.00 77.31 184 LYS A C 1
ATOM 1510 O O . LYS A 1 184 ? 17.479 0.029 -11.870 1.00 77.31 184 LYS A O 1
ATOM 1515 N N . PHE A 1 185 ? 17.076 1.238 -10.028 1.00 73.94 185 PHE A N 1
ATOM 1516 C CA . PHE A 1 185 ? 17.338 2.540 -10.633 1.00 73.94 185 PHE A CA 1
ATOM 1517 C C . PHE A 1 185 ? 18.738 2.634 -11.259 1.00 73.94 185 PHE A C 1
ATOM 1519 O O . PHE A 1 185 ? 18.891 3.047 -12.410 1.00 73.94 185 PHE A O 1
ATOM 1526 N N . ASN A 1 186 ? 19.771 2.207 -10.530 1.00 76.31 186 ASN A N 1
ATOM 1527 C CA . ASN A 1 186 ? 21.140 2.213 -11.040 1.00 76.31 186 ASN A CA 1
ATOM 1528 C C . ASN A 1 186 ? 21.290 1.327 -12.284 1.00 76.31 186 ASN A C 1
ATOM 1530 O O . ASN A 1 186 ? 21.974 1.721 -13.228 1.00 76.31 186 ASN A O 1
ATOM 1534 N N . LEU A 1 187 ? 20.623 0.169 -12.322 1.00 77.94 187 LEU A N 1
ATOM 1535 C CA . LEU A 1 187 ? 20.617 -0.707 -13.496 1.00 77.94 187 LEU A CA 1
ATOM 1536 C C . LEU A 1 187 ? 19.965 -0.036 -14.711 1.00 77.94 187 LEU A C 1
ATOM 1538 O O . LEU A 1 187 ? 20.552 -0.053 -15.794 1.00 77.94 187 LEU A O 1
ATOM 1542 N N . VAL A 1 188 ? 18.807 0.610 -14.539 1.00 77.50 188 VAL A N 1
ATOM 1543 C CA . VAL A 1 188 ? 18.129 1.345 -15.624 1.00 77.50 188 VAL A CA 1
ATOM 1544 C C . VAL A 1 188 ? 19.022 2.469 -16.164 1.00 77.50 188 VAL A C 1
ATOM 1546 O O . VAL A 1 188 ? 19.200 2.595 -17.377 1.00 77.50 188 VAL A O 1
ATOM 1549 N N . ASN A 1 189 ? 19.680 3.238 -15.291 1.00 75.06 189 ASN A N 1
ATOM 1550 C CA . ASN A 1 189 ? 20.602 4.297 -15.719 1.00 75.06 189 ASN A CA 1
ATOM 1551 C C . ASN A 1 189 ? 21.834 3.781 -16.453 1.00 75.06 189 ASN A C 1
ATOM 1553 O O . ASN A 1 189 ? 22.291 4.417 -17.409 1.00 75.06 189 ASN A O 1
ATOM 1557 N N . LEU A 1 190 ? 22.389 2.650 -16.013 1.00 81.62 190 LEU A N 1
ATOM 1558 C CA . LEU A 1 190 ? 23.507 2.005 -16.694 1.00 81.62 190 LEU A CA 1
ATOM 1559 C C . LEU A 1 190 ? 23.092 1.571 -18.103 1.00 81.62 190 LEU A C 1
ATOM 1561 O O . LEU A 1 190 ? 23.792 1.898 -19.063 1.00 81.62 190 LEU A O 1
ATOM 1565 N N . ARG A 1 191 ? 21.924 0.930 -18.248 1.00 81.44 191 ARG A N 1
ATOM 1566 C CA . ARG A 1 191 ? 21.365 0.526 -19.550 1.00 81.44 191 ARG A CA 1
ATOM 1567 C C . ARG A 1 191 ? 21.135 1.737 -20.457 1.00 81.44 191 ARG A C 1
ATOM 1569 O O . ARG A 1 191 ? 21.617 1.758 -21.589 1.00 81.44 191 ARG A O 1
ATOM 1576 N N . LYS A 1 192 ? 20.512 2.800 -19.942 1.00 78.81 192 LYS A N 1
ATOM 1577 C CA . LYS A 1 192 ? 20.294 4.058 -20.677 1.00 78.81 192 LYS A CA 1
ATOM 1578 C C . LYS A 1 192 ? 21.607 4.700 -21.135 1.00 78.81 192 LYS A C 1
ATOM 1580 O O . LYS A 1 192 ? 21.731 5.122 -22.286 1.00 78.81 192 LYS A O 1
ATOM 1585 N N . SER A 1 193 ? 22.603 4.755 -20.251 1.00 80.69 193 SER A N 1
ATOM 1586 C CA . SER A 1 193 ? 23.925 5.318 -20.557 1.00 80.69 193 SER A CA 1
ATOM 1587 C C . SER A 1 193 ? 24.649 4.505 -21.626 1.00 80.69 193 SER A C 1
ATOM 1589 O O . SER A 1 193 ? 25.229 5.084 -22.543 1.00 80.69 193 SER A O 1
ATOM 1591 N N . PHE A 1 194 ? 24.562 3.176 -21.552 1.00 82.75 194 PHE A N 1
ATOM 1592 C CA . PHE A 1 194 ? 25.107 2.273 -22.560 1.00 82.75 194 PHE A CA 1
ATOM 1593 C C . PHE A 1 194 ? 24.461 2.496 -23.934 1.00 82.75 194 PHE A C 1
ATOM 1595 O O . PHE A 1 194 ? 25.170 2.643 -24.927 1.00 82.75 194 PHE A O 1
ATOM 1602 N N . ILE A 1 195 ? 23.133 2.626 -24.002 1.00 78.62 195 ILE A N 1
ATOM 1603 C CA . ILE A 1 195 ? 22.413 2.898 -25.258 1.00 78.62 195 ILE A CA 1
ATOM 1604 C C . ILE A 1 195 ? 22.809 4.258 -25.841 1.00 78.62 195 ILE A C 1
ATOM 1606 O O . ILE A 1 195 ? 23.021 4.384 -27.048 1.00 78.62 195 ILE A O 1
ATOM 1610 N N . LYS A 1 196 ? 22.960 5.280 -24.991 1.00 81.69 196 LYS A N 1
ATOM 1611 C CA . LYS A 1 196 ? 23.430 6.606 -25.413 1.00 81.69 196 LYS A CA 1
ATOM 1612 C C . LYS A 1 196 ? 24.861 6.555 -25.957 1.00 81.69 196 LYS A C 1
ATOM 1614 O O . LYS A 1 196 ? 25.138 7.173 -26.982 1.00 81.69 196 LYS A O 1
ATOM 1619 N N . LEU A 1 197 ? 25.751 5.812 -25.297 1.00 83.38 197 LEU A N 1
ATOM 1620 C CA . LEU A 1 197 ? 27.120 5.571 -25.762 1.00 83.38 197 LEU A CA 1
ATOM 1621 C C . LEU A 1 197 ? 27.137 4.870 -27.121 1.00 83.38 197 LEU A C 1
ATOM 1623 O O . LEU A 1 197 ? 27.813 5.353 -28.027 1.00 83.38 197 LEU A O 1
ATOM 1627 N N . LEU A 1 198 ? 26.354 3.798 -27.281 1.00 78.75 198 LEU A N 1
ATOM 1628 C CA . LEU A 1 198 ? 26.207 3.100 -28.559 1.00 78.75 198 LEU A CA 1
ATOM 1629 C C . LEU A 1 198 ? 25.756 4.067 -29.655 1.00 78.75 198 LEU A C 1
ATOM 1631 O O . LEU A 1 198 ? 26.410 4.167 -30.690 1.00 78.75 198 LEU A O 1
ATOM 1635 N N . LYS A 1 199 ? 24.687 4.832 -29.418 1.00 76.19 199 LYS A N 1
ATOM 1636 C CA . LYS A 1 199 ? 24.184 5.804 -30.394 1.00 76.19 199 LYS A CA 1
ATOM 1637 C C . LYS A 1 199 ? 25.268 6.810 -30.805 1.00 76.19 199 LYS A C 1
ATOM 1639 O O . LYS A 1 199 ? 25.536 6.960 -31.991 1.00 76.19 199 LYS A O 1
ATOM 1644 N N . ASN A 1 200 ? 25.960 7.415 -29.837 1.00 81.06 200 ASN A N 1
ATOM 1645 C CA . ASN A 1 200 ? 27.032 8.377 -30.107 1.00 81.06 200 ASN A CA 1
ATOM 1646 C C . ASN A 1 200 ? 28.201 7.766 -30.903 1.00 81.06 200 ASN A C 1
ATOM 1648 O O . ASN A 1 200 ? 28.752 8.413 -31.796 1.00 81.06 200 ASN A O 1
ATOM 1652 N N . GLN A 1 201 ? 28.591 6.525 -30.594 1.00 79.75 201 GLN A N 1
ATOM 1653 C CA . GLN A 1 201 ? 29.687 5.842 -31.285 1.00 79.75 201 GLN A CA 1
ATOM 1654 C C . GLN A 1 201 ? 29.370 5.619 -32.769 1.00 79.75 201 GLN A C 1
ATOM 1656 O O . GLN A 1 201 ? 30.240 5.800 -33.618 1.00 79.75 201 GLN A O 1
ATOM 1661 N N . PHE A 1 202 ? 28.130 5.261 -33.099 1.00 74.00 202 PHE A N 1
ATOM 1662 C CA . PHE A 1 202 ? 27.729 5.021 -34.484 1.00 74.00 202 PHE A CA 1
ATOM 1663 C C . PHE A 1 202 ? 27.288 6.289 -35.231 1.00 74.00 202 PHE A C 1
ATOM 1665 O O . PHE A 1 202 ? 27.457 6.338 -36.445 1.00 74.00 202 PHE A O 1
ATOM 1672 N N . ASP A 1 203 ? 26.806 7.332 -34.546 1.00 72.75 203 ASP A N 1
ATOM 1673 C CA . ASP A 1 203 ? 26.458 8.625 -35.167 1.00 72.75 203 ASP A CA 1
ATOM 1674 C C . ASP A 1 203 ? 27.689 9.355 -35.741 1.00 72.75 203 ASP A C 1
ATOM 1676 O O . ASP A 1 203 ? 27.578 10.136 -36.685 1.00 72.75 203 ASP A O 1
ATOM 1680 N N . THR A 1 204 ? 28.879 9.088 -35.195 1.00 70.38 204 THR A N 1
ATOM 1681 C CA . THR A 1 204 ? 30.146 9.686 -35.660 1.00 70.38 204 THR A CA 1
ATOM 1682 C C . THR A 1 204 ? 30.799 8.929 -36.819 1.00 70.38 204 THR A C 1
ATOM 1684 O O . THR A 1 204 ? 31.740 9.435 -37.436 1.00 70.38 204 THR A O 1
ATOM 1687 N N . SER A 1 205 ? 30.304 7.735 -37.160 1.00 71.06 205 SER A N 1
ATOM 1688 C CA . SER A 1 205 ? 30.857 6.932 -38.248 1.00 71.06 205 SER A CA 1
ATOM 1689 C C . SER A 1 205 ? 30.325 7.391 -39.605 1.00 71.06 205 SER A C 1
ATOM 1691 O O . SER A 1 205 ? 29.125 7.548 -39.825 1.00 71.06 205 SER A O 1
ATOM 1693 N N . LYS A 1 206 ? 31.236 7.586 -40.565 1.00 69.50 206 LYS A N 1
ATOM 1694 C CA . LYS A 1 206 ? 30.871 7.969 -41.939 1.00 69.50 206 LYS A CA 1
ATOM 1695 C C . LYS A 1 206 ? 30.436 6.780 -42.806 1.00 69.50 206 LYS A C 1
ATOM 1697 O O . LYS A 1 206 ? 29.801 6.990 -43.835 1.00 69.50 206 LYS A O 1
ATOM 1702 N N . VAL A 1 207 ? 30.770 5.556 -42.391 1.00 71.50 207 VAL A N 1
ATOM 1703 C CA . VAL A 1 207 ? 30.593 4.315 -43.176 1.00 71.50 207 VAL A CA 1
ATOM 1704 C C . VAL A 1 207 ? 29.508 3.415 -42.583 1.00 71.50 207 VAL A C 1
ATOM 1706 O O . VAL A 1 207 ? 28.875 2.644 -43.301 1.00 71.50 207 VAL A O 1
ATOM 1709 N N . VAL A 1 208 ? 29.259 3.534 -41.277 1.00 75.44 208 VAL A N 1
ATOM 1710 C CA . VAL A 1 208 ? 28.270 2.741 -40.546 1.00 75.44 208 VAL A CA 1
ATOM 1711 C C . VAL A 1 208 ? 27.294 3.687 -39.868 1.00 75.44 208 VAL A C 1
ATOM 1713 O O . VAL A 1 208 ? 27.715 4.609 -39.186 1.00 75.44 208 VAL A O 1
ATOM 1716 N N . LYS A 1 209 ? 25.995 3.442 -40.016 1.00 75.62 209 LYS A N 1
ATOM 1717 C CA . LYS A 1 209 ? 24.950 4.145 -39.268 1.00 75.62 209 LYS A CA 1
ATOM 1718 C C . LYS A 1 209 ? 24.151 3.138 -38.469 1.00 75.62 209 LYS A C 1
ATOM 1720 O O . LYS A 1 209 ? 23.666 2.153 -39.026 1.00 75.62 209 LYS A O 1
ATOM 1725 N N . LEU A 1 210 ? 23.985 3.408 -37.182 1.00 77.12 210 LEU A N 1
ATOM 1726 C CA . LEU A 1 210 ? 23.076 2.665 -36.321 1.00 77.12 210 LEU A CA 1
ATOM 1727 C C . LEU A 1 210 ? 21.791 3.473 -36.174 1.00 77.12 210 LEU A C 1
ATOM 1729 O O . LEU A 1 210 ? 21.813 4.609 -35.714 1.00 77.12 210 LEU A O 1
ATOM 1733 N N . MET A 1 211 ? 20.667 2.884 -36.562 1.00 77.81 211 MET A N 1
ATOM 1734 C CA . MET A 1 211 ? 19.353 3.467 -36.325 1.00 77.81 211 MET A CA 1
ATOM 1735 C C . MET A 1 211 ? 18.645 2.663 -35.245 1.00 77.81 211 MET A C 1
ATOM 1737 O O . MET A 1 211 ? 18.400 1.470 -35.414 1.00 77.81 211 MET A O 1
ATOM 1741 N N . LEU A 1 212 ? 18.314 3.322 -34.138 1.00 75.06 212 LEU A N 1
ATOM 1742 C CA . LEU A 1 212 ? 17.382 2.782 -33.154 1.00 75.06 212 LEU A CA 1
ATOM 1743 C C . LEU A 1 212 ? 16.015 2.598 -33.819 1.00 75.06 212 LEU A C 1
ATOM 1745 O O . LEU A 1 212 ? 15.507 3.521 -34.453 1.00 75.06 212 LEU A O 1
ATOM 1749 N N . THR A 1 213 ? 15.454 1.400 -33.689 1.00 79.38 213 THR A N 1
ATOM 1750 C CA . THR A 1 213 ? 14.155 1.040 -34.285 1.00 79.38 213 THR A CA 1
ATOM 1751 C C . THR A 1 213 ? 13.082 0.860 -33.229 1.00 79.38 213 THR A C 1
ATOM 1753 O O . THR A 1 213 ? 11.949 1.279 -33.431 1.00 79.38 213 THR A O 1
ATOM 1756 N N . GLU A 1 214 ? 13.454 0.287 -32.090 1.00 80.44 214 GLU A N 1
ATOM 1757 C CA . GLU A 1 214 ? 12.556 0.020 -30.978 1.00 80.44 214 GLU A CA 1
ATOM 1758 C C . GLU A 1 214 ? 13.373 0.022 -29.684 1.00 80.44 214 GLU A C 1
ATOM 1760 O O . GLU A 1 214 ? 14.527 -0.417 -29.669 1.00 80.44 214 GLU A O 1
ATOM 1765 N N . ALA A 1 215 ? 12.788 0.509 -28.600 1.00 76.69 215 ALA A N 1
ATOM 1766 C CA . ALA A 1 215 ? 13.363 0.417 -27.269 1.00 76.69 215 ALA A CA 1
ATOM 1767 C C . ALA A 1 215 ? 12.234 0.329 -26.247 1.00 76.69 215 ALA A C 1
ATOM 1769 O O . ALA A 1 215 ? 11.206 0.986 -26.404 1.00 76.69 215 ALA A O 1
ATOM 1770 N N . ASP A 1 216 ? 12.460 -0.443 -25.191 1.00 72.56 216 ASP A N 1
ATOM 1771 C CA . ASP A 1 216 ? 11.707 -0.301 -23.948 1.00 72.56 216 ASP A CA 1
ATOM 1772 C C . ASP A 1 216 ? 12.110 1.037 -23.309 1.00 72.56 216 ASP A C 1
ATOM 1774 O O . ASP A 1 216 ? 13.234 1.182 -22.828 1.00 72.56 216 ASP A O 1
ATOM 1778 N N . LEU A 1 217 ? 11.240 2.044 -23.391 1.00 68.19 217 LEU A N 1
ATOM 1779 C CA . LEU A 1 217 ? 11.546 3.400 -22.923 1.00 68.19 217 LEU A CA 1
ATOM 1780 C C . LEU A 1 217 ? 11.424 3.551 -21.405 1.00 68.19 217 LEU A C 1
ATOM 1782 O O . LEU A 1 217 ? 12.006 4.487 -20.852 1.00 68.19 217 LEU A O 1
ATOM 1786 N N . ASP A 1 218 ? 10.721 2.627 -20.755 1.00 63.94 218 ASP A N 1
ATOM 1787 C CA . ASP A 1 218 ? 10.427 2.694 -19.328 1.00 63.94 218 ASP A CA 1
ATOM 1788 C C . ASP A 1 218 ? 11.569 2.063 -18.525 1.00 63.94 218 ASP A C 1
ATOM 1790 O O . ASP A 1 218 ? 12.101 2.668 -17.594 1.00 63.94 218 ASP A O 1
ATOM 1794 N N . ASN A 1 219 ? 12.027 0.878 -18.941 1.00 65.62 219 ASN A N 1
ATOM 1795 C CA . ASN A 1 219 ? 13.017 0.096 -18.195 1.00 65.62 219 ASN A CA 1
ATOM 1796 C C . ASN A 1 219 ? 14.297 -0.222 -18.986 1.00 65.62 219 ASN A C 1
ATOM 1798 O O . ASN A 1 219 ? 15.269 -0.741 -18.420 1.00 65.62 219 ASN A O 1
ATOM 1802 N N . PHE A 1 220 ? 14.330 0.088 -20.287 1.00 72.31 220 PHE A N 1
ATOM 1803 C CA . PHE A 1 220 ? 15.444 -0.231 -21.184 1.00 72.31 220 PHE A CA 1
ATOM 1804 C C . PHE A 1 220 ? 15.866 -1.707 -21.118 1.00 72.31 220 PHE A C 1
ATOM 1806 O O . PHE A 1 220 ? 17.048 -2.027 -21.261 1.00 72.31 220 PHE A O 1
ATOM 1813 N N . ASN A 1 221 ? 14.912 -2.626 -20.914 1.00 74.19 221 ASN A N 1
ATOM 1814 C CA . ASN A 1 221 ? 15.192 -4.065 -20.879 1.00 74.19 221 ASN A CA 1
ATOM 1815 C C . ASN A 1 221 ? 15.609 -4.608 -22.247 1.00 74.19 221 ASN A C 1
ATOM 1817 O O . ASN A 1 221 ? 16.296 -5.623 -22.334 1.00 74.19 221 ASN A O 1
ATOM 1821 N N . PHE A 1 222 ? 15.227 -3.934 -23.330 1.00 78.69 222 PHE A N 1
ATOM 1822 C CA . PHE A 1 222 ? 15.724 -4.260 -24.656 1.00 78.69 222 PHE A CA 1
ATOM 1823 C C . PHE A 1 222 ? 15.856 -3.027 -25.541 1.00 78.69 222 PHE A C 1
ATOM 1825 O O . PHE A 1 222 ? 15.162 -2.023 -25.370 1.00 78.69 222 PHE A O 1
ATOM 1832 N N . VAL A 1 223 ? 16.727 -3.154 -26.540 1.00 81.94 223 VAL A N 1
ATOM 1833 C CA . VAL A 1 223 ? 16.851 -2.214 -27.651 1.00 81.94 223 VAL A CA 1
ATOM 1834 C C . VAL A 1 223 ? 17.032 -2.977 -28.952 1.00 81.94 223 VAL A C 1
ATOM 1836 O O . VAL A 1 223 ? 17.911 -3.831 -29.067 1.00 81.94 223 VAL A O 1
ATOM 1839 N N . SER A 1 224 ? 16.231 -2.616 -29.949 1.00 82.56 224 SER A N 1
ATOM 1840 C CA . SER A 1 224 ? 16.346 -3.089 -31.324 1.00 82.56 224 SER A CA 1
ATOM 1841 C C . SER A 1 224 ? 16.972 -2.001 -32.195 1.00 82.56 224 SER A C 1
ATOM 1843 O O . SER A 1 224 ? 16.564 -0.832 -32.173 1.00 82.56 224 SER A O 1
ATOM 1845 N N . PHE A 1 225 ? 17.945 -2.376 -33.016 1.00 83.06 225 PHE A N 1
ATOM 1846 C CA . PHE A 1 225 ? 18.620 -1.465 -33.931 1.00 83.06 225 PHE A CA 1
ATOM 1847 C C . PHE A 1 225 ? 18.820 -2.074 -35.312 1.00 83.06 225 PHE A C 1
ATOM 1849 O O . PHE A 1 225 ? 18.996 -3.280 -35.484 1.00 83.06 225 PHE A O 1
ATOM 1856 N N . THR A 1 226 ? 18.860 -1.183 -36.295 1.00 81.25 226 THR A N 1
ATOM 1857 C CA . THR A 1 226 ? 19.271 -1.469 -37.661 1.00 81.25 226 THR A CA 1
ATOM 1858 C C . THR A 1 226 ? 20.635 -0.840 -37.899 1.00 81.25 226 THR A C 1
ATOM 1860 O O . THR A 1 226 ? 20.778 0.383 -37.892 1.00 81.25 226 THR A O 1
ATOM 1863 N N . LEU A 1 227 ? 21.638 -1.673 -38.145 1.00 79.94 227 LEU A N 1
ATOM 1864 C CA . LEU A 1 227 ? 22.939 -1.261 -38.654 1.00 79.94 227 LEU A CA 1
ATOM 1865 C C . LEU A 1 227 ? 22.883 -1.205 -40.179 1.00 79.94 227 LEU A C 1
ATOM 1867 O O . LEU A 1 227 ? 22.506 -2.175 -40.833 1.00 79.94 227 LEU A O 1
ATOM 1871 N N . LYS A 1 228 ? 23.273 -0.066 -40.743 1.00 79.00 228 LYS A N 1
ATOM 1872 C CA . LYS A 1 228 ? 23.466 0.113 -42.180 1.00 79.00 228 LYS A CA 1
ATOM 1873 C C . LYS A 1 228 ? 24.941 0.370 -42.441 1.00 79.00 228 LYS A C 1
ATOM 1875 O O . LYS A 1 228 ? 25.500 1.277 -41.826 1.00 79.00 228 LYS A O 1
ATOM 1880 N N . TYR A 1 229 ? 25.556 -0.394 -43.337 1.00 79.62 229 TYR A N 1
ATOM 1881 C CA . TYR A 1 229 ? 26.941 -0.171 -43.747 1.00 79.62 229 TYR A CA 1
ATOM 1882 C C . TYR A 1 229 ? 27.039 0.069 -45.250 1.00 79.62 229 TYR A C 1
ATOM 1884 O O . TYR A 1 229 ? 26.412 -0.637 -46.042 1.00 79.62 229 TYR A O 1
ATOM 1892 N N . LEU A 1 230 ? 27.816 1.090 -45.615 1.00 72.25 230 LEU A N 1
ATOM 1893 C CA . LEU A 1 230 ? 28.161 1.400 -46.998 1.00 72.25 230 LEU A CA 1
ATOM 1894 C C . LEU A 1 230 ? 29.061 0.300 -47.555 1.00 72.25 230 LEU A C 1
ATOM 1896 O O . LEU A 1 230 ? 30.076 -0.059 -46.954 1.00 72.25 230 LEU A O 1
ATOM 1900 N N . LYS A 1 231 ? 28.688 -0.229 -48.716 1.00 66.81 231 LYS A N 1
ATOM 1901 C CA . LYS A 1 231 ? 29.518 -1.138 -49.493 1.00 66.81 231 LYS A CA 1
ATOM 1902 C C . LYS A 1 231 ? 30.673 -0.329 -50.081 1.00 66.81 231 LYS A C 1
ATOM 1904 O O . LYS A 1 231 ? 30.484 0.465 -50.995 1.00 66.81 231 LYS A O 1
ATOM 1909 N N . VAL A 1 232 ? 31.859 -0.499 -49.510 1.00 63.50 232 VAL A N 1
ATOM 1910 C CA . VAL A 1 232 ? 33.082 0.155 -49.979 1.00 63.50 232 VAL A CA 1
ATOM 1911 C C . VAL A 1 232 ? 33.902 -0.873 -50.744 1.00 63.50 232 VAL A C 1
ATOM 1913 O O . VAL A 1 232 ? 34.262 -1.907 -50.181 1.00 63.50 232 VAL A O 1
ATOM 1916 N N . ASP A 1 233 ? 34.179 -0.602 -52.017 1.00 59.75 233 ASP A N 1
ATOM 1917 C CA . ASP A 1 233 ? 35.087 -1.427 -52.811 1.00 59.75 233 ASP A CA 1
ATOM 1918 C C . ASP A 1 233 ? 36.528 -1.067 -52.429 1.00 59.75 233 ASP A C 1
ATOM 1920 O O . ASP A 1 233 ? 36.982 0.057 -52.642 1.00 59.75 233 ASP A O 1
ATOM 1924 N N . LEU A 1 234 ? 37.238 -1.998 -51.787 1.00 55.97 234 LEU A N 1
ATOM 1925 C CA . LEU A 1 234 ? 38.585 -1.773 -51.239 1.00 55.97 234 LEU A CA 1
ATOM 1926 C C . LEU A 1 234 ? 39.682 -1.734 -52.322 1.00 55.97 234 LEU A C 1
ATOM 1928 O O . LEU A 1 234 ? 40.858 -1.629 -51.994 1.00 55.97 234 LEU A O 1
ATOM 1932 N N . SER A 1 235 ? 39.325 -1.830 -53.604 1.00 51.69 235 SER A N 1
ATOM 1933 C CA . SER A 1 235 ? 40.270 -1.981 -54.716 1.00 51.69 235 SER A CA 1
ATOM 1934 C C . SER A 1 235 ? 40.852 -0.672 -55.265 1.00 51.69 235 SER A C 1
ATOM 1936 O O . SER A 1 235 ? 41.489 -0.701 -56.315 1.00 51.69 235 SER A O 1
ATOM 1938 N N . LEU A 1 236 ? 40.633 0.476 -54.619 1.00 47.00 236 LEU A N 1
ATOM 1939 C CA . LEU A 1 236 ? 41.129 1.772 -55.093 1.00 47.00 236 LEU A CA 1
ATOM 1940 C C . LEU A 1 236 ? 41.855 2.511 -53.967 1.00 47.00 236 LEU A C 1
ATOM 1942 O O . LEU A 1 236 ? 41.277 3.302 -53.222 1.00 47.00 236 LEU A O 1
ATOM 1946 N N . GLU A 1 237 ? 43.149 2.224 -53.853 1.00 47.44 237 GLU A N 1
ATOM 1947 C CA . GLU A 1 237 ? 44.095 3.088 -53.158 1.00 47.44 237 GLU A CA 1
ATOM 1948 C C . GLU A 1 237 ? 44.137 4.459 -53.865 1.00 47.44 237 GLU A C 1
ATOM 1950 O O . GLU A 1 237 ? 44.164 4.544 -55.090 1.00 47.44 237 GLU A O 1
ATOM 1955 N N . GLU A 1 238 ? 44.129 5.519 -53.052 1.00 47.81 238 GLU A N 1
ATOM 1956 C CA . GLU A 1 238 ? 44.645 6.877 -53.314 1.00 47.81 238 GLU A CA 1
ATOM 1957 C C . GLU A 1 238 ? 43.684 8.076 -53.350 1.00 47.81 238 GLU A C 1
ATOM 1959 O O . GLU A 1 238 ? 44.173 9.171 -53.108 1.00 47.81 238 GLU A O 1
ATOM 1964 N N . ASN A 1 239 ? 42.353 7.964 -53.473 1.00 49.12 239 ASN A N 1
ATOM 1965 C CA . ASN A 1 239 ? 41.468 9.131 -53.236 1.00 49.12 239 ASN A CA 1
ATOM 1966 C C . ASN A 1 239 ? 40.053 8.732 -52.778 1.00 49.12 239 ASN A C 1
ATOM 1968 O O . ASN A 1 239 ? 39.122 8.614 -53.574 1.00 49.12 239 ASN A O 1
ATOM 1972 N N . PHE A 1 240 ? 39.874 8.543 -51.468 1.00 53.22 240 PHE A N 1
ATOM 1973 C CA . PHE A 1 240 ? 38.583 8.193 -50.868 1.00 53.22 240 PHE A CA 1
ATOM 1974 C C . PHE A 1 240 ? 37.623 9.392 -50.813 1.00 53.22 240 PHE A C 1
ATOM 1976 O O . PHE A 1 240 ? 37.558 10.109 -49.814 1.00 53.22 240 PHE A O 1
ATOM 1983 N N . ASN A 1 241 ? 36.805 9.564 -51.851 1.00 55.50 241 ASN A N 1
ATOM 1984 C CA . ASN A 1 241 ? 35.518 10.243 -51.707 1.00 55.50 241 ASN A CA 1
ATOM 1985 C C . ASN A 1 241 ? 34.469 9.193 -51.334 1.00 55.50 241 ASN A C 1
ATOM 1987 O O . ASN A 1 241 ? 34.130 8.330 -52.141 1.00 55.50 241 ASN A O 1
ATOM 1991 N N . LEU A 1 242 ? 33.982 9.239 -50.090 1.00 57.28 242 LEU A N 1
ATOM 1992 C CA . LEU A 1 242 ? 32.912 8.346 -49.644 1.00 57.28 242 LEU A CA 1
ATOM 1993 C C . LEU A 1 242 ? 31.655 8.584 -50.501 1.00 57.28 242 LEU A C 1
ATOM 1995 O O . LEU A 1 242 ? 31.243 9.741 -50.632 1.00 57.28 242 LEU A O 1
ATOM 1999 N N . PRO A 1 243 ? 31.038 7.531 -51.066 1.00 57.81 243 PRO A N 1
ATOM 2000 C CA . PRO A 1 243 ? 29.820 7.685 -51.846 1.00 57.81 243 PRO A CA 1
ATOM 2001 C C . PRO A 1 243 ? 28.678 8.230 -50.978 1.00 57.81 243 PRO A C 1
ATOM 2003 O O . PRO A 1 243 ? 28.582 7.946 -49.780 1.00 57.81 243 PRO A O 1
ATOM 2006 N N . GLU A 1 244 ? 27.796 9.027 -51.587 1.00 61.78 244 GLU A N 1
ATOM 2007 C CA . GLU A 1 244 ? 26.536 9.417 -50.952 1.00 61.78 244 GLU A CA 1
ATOM 2008 C C . GLU A 1 244 ? 25.729 8.164 -50.582 1.00 61.78 244 GLU A C 1
ATOM 2010 O O . GLU A 1 244 ? 25.759 7.164 -51.296 1.00 61.78 244 GLU A O 1
ATOM 2015 N N . TRP A 1 245 ? 24.992 8.214 -49.468 1.00 58.34 245 TRP A N 1
ATOM 2016 C CA . TRP A 1 245 ? 24.194 7.093 -48.958 1.00 58.34 245 TRP A CA 1
ATOM 2017 C C . TRP A 1 245 ? 23.024 6.763 -49.905 1.00 58.34 245 TRP A C 1
ATOM 2019 O O . TRP A 1 245 ? 21.884 7.160 -49.657 1.00 58.34 245 TRP A O 1
ATOM 2029 N N . LYS A 1 246 ? 23.292 6.029 -50.988 1.00 64.69 246 LYS A N 1
ATOM 2030 C CA . LYS A 1 246 ? 22.286 5.516 -51.925 1.00 64.69 246 LYS A CA 1
ATOM 2031 C C . LYS A 1 246 ? 21.814 4.137 -51.481 1.00 64.69 246 LYS A C 1
ATOM 2033 O O . LYS A 1 246 ? 22.574 3.335 -50.952 1.00 64.69 246 LYS A O 1
ATOM 2038 N N . LYS A 1 247 ? 20.520 3.864 -51.671 1.00 58.00 247 LYS A N 1
ATOM 2039 C CA . LYS A 1 247 ? 19.835 2.673 -51.131 1.00 58.00 247 LYS A CA 1
ATOM 2040 C C . LYS A 1 247 ? 20.403 1.347 -51.666 1.00 58.00 247 LYS A C 1
ATOM 2042 O O . LYS A 1 247 ? 20.264 0.328 -51.001 1.00 58.00 247 LYS A O 1
ATOM 2047 N N . GLU A 1 248 ? 21.024 1.388 -52.840 1.00 57.84 248 GLU A N 1
ATOM 2048 C CA . GLU A 1 248 ? 21.567 0.247 -53.589 1.00 57.84 248 GLU A CA 1
ATOM 2049 C C . GLU A 1 248 ? 22.945 -0.210 -53.070 1.00 57.84 248 GLU A C 1
ATOM 2051 O O . GLU A 1 248 ? 23.327 -1.360 -53.269 1.00 57.84 248 GLU A O 1
ATOM 2056 N N . ASP A 1 249 ? 23.639 0.649 -52.313 1.00 62.16 249 ASP A N 1
ATOM 2057 C CA . ASP A 1 249 ? 25.005 0.428 -51.815 1.00 62.16 249 ASP A CA 1
ATOM 2058 C C . ASP A 1 249 ? 25.047 0.117 -50.310 1.00 62.16 249 ASP A C 1
ATOM 2060 O O . ASP A 1 249 ? 26.077 0.278 -49.652 1.00 62.16 249 ASP A O 1
ATOM 2064 N N . LEU A 1 250 ? 23.914 -0.296 -49.734 1.00 64.69 250 LEU A N 1
ATOM 2065 C CA . LEU A 1 250 ? 23.770 -0.522 -48.299 1.00 64.69 250 LEU A CA 1
ATOM 2066 C C . LEU A 1 250 ? 23.501 -1.981 -47.993 1.00 64.69 250 LEU A C 1
ATOM 2068 O O . LEU A 1 250 ? 22.533 -2.574 -48.465 1.00 64.69 250 LEU A O 1
ATOM 2072 N N . TYR A 1 251 ? 24.285 -2.516 -47.075 1.00 73.50 251 TYR A N 1
ATOM 2073 C CA . TYR A 1 251 ? 23.881 -3.705 -46.356 1.00 73.50 251 TYR A CA 1
ATOM 2074 C C . TYR A 1 251 ? 23.166 -3.321 -45.066 1.00 73.50 251 TYR A C 1
ATOM 2076 O O . TYR A 1 251 ? 23.520 -2.342 -44.401 1.00 73.50 251 TYR A O 1
ATOM 2084 N N . ILE A 1 252 ? 22.156 -4.113 -44.716 1.00 76.19 252 ILE A N 1
ATOM 2085 C CA . ILE A 1 252 ? 21.270 -3.861 -43.586 1.00 76.19 252 ILE A CA 1
ATOM 2086 C C . ILE A 1 252 ? 21.316 -5.069 -42.659 1.00 76.19 252 ILE A C 1
ATOM 2088 O O . ILE A 1 252 ? 21.040 -6.190 -43.079 1.00 76.19 252 ILE A O 1
ATOM 2092 N N . PHE A 1 253 ? 21.627 -4.828 -41.391 1.00 78.81 253 PHE A N 1
ATOM 2093 C CA . PHE A 1 253 ? 21.606 -5.834 -40.340 1.00 78.81 253 PHE A CA 1
ATOM 2094 C C . PHE A 1 253 ? 20.685 -5.379 -39.213 1.00 78.81 253 PHE A C 1
ATOM 2096 O O . PHE A 1 253 ? 20.864 -4.295 -38.661 1.00 78.81 253 PHE A O 1
ATOM 2103 N N . ASN A 1 254 ? 19.702 -6.207 -38.867 1.00 82.00 254 ASN A N 1
ATOM 2104 C CA . ASN A 1 254 ? 18.802 -5.951 -37.748 1.00 82.00 254 ASN A CA 1
ATOM 2105 C C . ASN A 1 254 ? 19.237 -6.790 -36.553 1.00 82.00 254 ASN A C 1
ATOM 2107 O O . ASN A 1 254 ? 19.515 -7.978 -36.698 1.00 82.00 254 ASN A O 1
ATOM 2111 N N . SER A 1 255 ? 19.271 -6.178 -35.377 1.00 79.56 255 SER A N 1
ATOM 2112 C CA . SER A 1 255 ? 19.636 -6.857 -34.140 1.00 79.56 255 SER A CA 1
ATOM 2113 C C . SER A 1 255 ? 18.818 -6.340 -32.970 1.00 79.56 255 SER A C 1
ATOM 2115 O O . SER A 1 255 ? 18.327 -5.210 -32.985 1.00 79.56 255 SER A O 1
ATOM 2117 N N . LYS A 1 256 ? 18.692 -7.183 -31.948 1.00 82.38 256 LYS A N 1
ATOM 2118 C CA . LYS A 1 256 ? 18.023 -6.876 -30.689 1.00 82.38 256 LYS A CA 1
ATOM 2119 C C . LYS A 1 256 ? 18.945 -7.265 -29.543 1.00 82.38 256 LYS A C 1
ATOM 2121 O O . LYS A 1 256 ? 19.341 -8.422 -29.431 1.00 82.38 256 LYS A O 1
ATOM 2126 N N . ILE A 1 257 ? 19.278 -6.297 -28.696 1.00 80.56 257 ILE A N 1
ATOM 2127 C CA . ILE A 1 257 ? 19.939 -6.539 -27.415 1.00 80.56 257 ILE A CA 1
ATOM 2128 C C . ILE A 1 257 ? 18.848 -6.668 -26.362 1.00 80.56 257 ILE A C 1
ATOM 2130 O O . ILE A 1 257 ? 18.004 -5.782 -26.236 1.00 80.56 257 ILE A O 1
ATOM 2134 N N . VAL A 1 258 ? 18.885 -7.764 -25.613 1.00 79.38 258 VAL A N 1
ATOM 2135 C CA . VAL A 1 258 ? 18.050 -7.984 -24.432 1.00 79.38 258 VAL A CA 1
ATOM 2136 C C . VAL A 1 258 ? 18.975 -7.978 -23.222 1.00 79.38 258 VAL A C 1
ATOM 2138 O O . VAL A 1 258 ? 19.949 -8.729 -23.185 1.00 79.38 258 VAL A O 1
ATOM 2141 N N . PHE A 1 259 ? 18.700 -7.097 -22.266 1.00 70.69 259 PHE A N 1
ATOM 2142 C CA . PHE A 1 259 ? 19.426 -7.016 -21.008 1.00 70.69 259 PHE A CA 1
ATOM 2143 C C . PHE A 1 259 ? 18.755 -7.950 -20.004 1.00 70.69 259 PHE A C 1
ATOM 2145 O O . PHE A 1 259 ? 17.643 -7.675 -19.5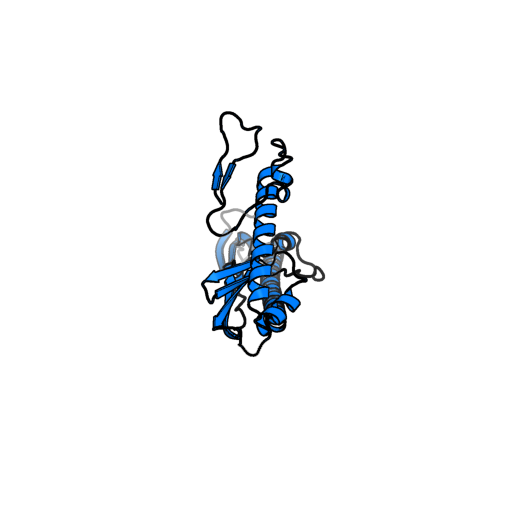56 1.00 70.69 259 PHE A O 1
ATOM 2152 N N . CYS A 1 260 ? 19.436 -9.050 -19.685 1.00 61.00 260 CYS A N 1
ATOM 2153 C CA . CYS A 1 260 ? 19.050 -9.943 -18.596 1.00 61.00 260 CYS A CA 1
ATOM 2154 C C . CYS A 1 260 ? 19.365 -9.327 -17.225 1.00 61.00 260 CYS A C 1
ATOM 2156 O O . CYS A 1 260 ? 20.259 -8.447 -17.143 1.00 61.00 260 CYS A O 1
#

Foldseek 3Di:
DDWADDPVCLQAGTDDDDDDQQPDDDCVLQVLNVPPGSVDPCSVVSSVVSVQVSSQVVQVVVVVVLQQVLVVVLCVLCVPAPPWGWDDDDPFKIKIKGFQFADDDCPPPADPVVVVVRVPRLRKIKIWIFGDDRRYTPDIDIDIPSQDPVLVVQADQDGDDPPDRPNVSSVVRSVRSSVSVVVQSVQQVVLVVVVVVVQVVQVPDPFKHKDWDDAPPPRRQKTKIKIKGFQDDPPDPDDDDDDDPDPVRIDIDIDMDGHD

InterPro domains:
  IPR010358 BRCA1-A complex subunit BRE [PF06113] (3-230)
  IPR010358 BRCA1-A complex subunit BRE [PTHR15189] (4-205)

Sequence (260 aa):
VHVNFDSDDPEYPPDICVEKDLKYLNILNLPSLLYWDSNNTNALSKVLFEIKDIFMQEQMKFISSLNISSLQFDLSMISHRQNVEIAFQKPNLILIKIPINITLESGQKMDTNIRELISHEIGLSLLVKYIFAENYITNIHVDVLDLDKEISEVFKPPPYKNEYNLLDYLDCFEKELKNSMIKKFNLVNLRKSFIKLLKNQFDTSKVVKLMLTEADLDNFNFVSFTLKYLKVDLSLEENFNLPEWKKEDLYIFNSKIVFC